Protein AF-A0A6C0BJN2-F1 (afdb_monomer_lite)

Organism: NCBI:txid1070528

pLDDT: mean 89.21, std 8.64, range [44.88, 97.5]

Structure (mmCIF, N/CA/C/O backbone):
data_AF-A0A6C0BJN2-F1
#
_entry.id   AF-A0A6C0BJN2-F1
#
loop_
_atom_site.group_PDB
_atom_site.id
_atom_site.type_symbol
_atom_site.label_atom_id
_atom_site.label_alt_id
_atom_site.label_comp_id
_atom_site.label_asym_id
_atom_site.label_entity_id
_atom_site.label_seq_id
_atom_site.pd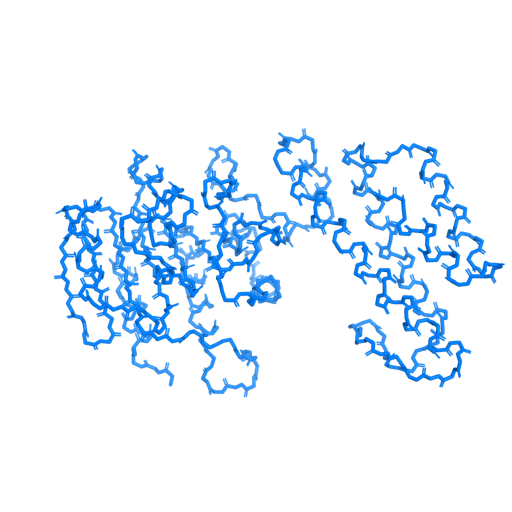bx_PDB_ins_code
_atom_site.Cartn_x
_atom_site.Cartn_y
_atom_site.Cartn_z
_atom_site.occupancy
_atom_site.B_iso_or_equiv
_atom_site.auth_seq_id
_atom_site.auth_comp_id
_atom_site.auth_asym_id
_atom_site.auth_atom_id
_atom_site.pdbx_PDB_model_num
ATOM 1 N N . MET A 1 1 ? -10.607 -23.674 9.998 1.00 48.84 1 MET A N 1
ATOM 2 C CA . MET A 1 1 ? -10.405 -22.225 9.766 1.00 48.84 1 MET A CA 1
ATOM 3 C C . MET A 1 1 ? -11.518 -21.340 10.366 1.00 48.84 1 MET A C 1
ATOM 5 O O . MET A 1 1 ? -11.588 -20.178 10.017 1.00 48.84 1 MET A O 1
ATOM 9 N N . GLN A 1 2 ? -12.433 -21.832 11.221 1.00 53.09 2 GLN A N 1
ATOM 10 C CA . GLN A 1 2 ? -13.837 -21.397 11.062 1.00 53.09 2 GLN A CA 1
ATOM 11 C C . GLN A 1 2 ? -14.611 -20.800 12.254 1.00 53.09 2 GLN A C 1
ATOM 13 O O . GLN A 1 2 ? -15.653 -20.217 11.979 1.00 53.09 2 GLN A O 1
ATOM 18 N N . SER A 1 3 ? -14.192 -20.864 13.526 1.00 60.72 3 SER A N 1
ATOM 19 C CA . SER A 1 3 ? -15.006 -20.251 14.606 1.00 60.72 3 SER A CA 1
ATOM 20 C C . SER A 1 3 ? -14.648 -18.782 14.850 1.00 60.72 3 SER A C 1
ATOM 22 O O . SER A 1 3 ? -15.465 -17.901 14.617 1.00 60.72 3 SER A O 1
ATOM 24 N N . HIS A 1 4 ? -13.396 -18.496 15.215 1.00 73.62 4 HIS A N 1
ATOM 25 C CA . HIS A 1 4 ? -13.014 -17.161 15.689 1.00 73.62 4 HIS A CA 1
ATOM 26 C C . HIS A 1 4 ? -13.058 -16.069 14.612 1.00 73.62 4 HIS A C 1
ATOM 28 O O . HIS A 1 4 ? -13.555 -14.988 14.889 1.00 73.62 4 HIS A O 1
ATOM 34 N N . LEU A 1 5 ? -12.603 -16.325 13.378 1.00 77.56 5 LEU A N 1
ATOM 35 C CA . LEU A 1 5 ? -12.705 -15.336 12.288 1.00 77.56 5 LEU A CA 1
ATOM 36 C C . LEU A 1 5 ? -14.168 -15.055 11.909 1.00 77.56 5 LEU A C 1
ATOM 38 O O . LEU A 1 5 ? -14.522 -13.916 11.619 1.00 77.56 5 LEU A O 1
ATOM 42 N N . SER A 1 6 ? -15.031 -16.072 11.976 1.00 77.38 6 SER A N 1
ATOM 43 C CA . SER A 1 6 ? -16.477 -15.909 11.781 1.00 77.38 6 SER A CA 1
ATOM 44 C C . SER A 1 6 ? -17.102 -15.083 12.907 1.00 77.38 6 SER A C 1
ATOM 46 O O . SER A 1 6 ? -17.949 -14.233 12.648 1.00 77.38 6 SER A O 1
ATOM 48 N N . GLU A 1 7 ? -16.663 -15.284 14.151 1.00 80.38 7 GLU A N 1
ATOM 49 C CA . GLU A 1 7 ? -17.078 -14.471 15.299 1.00 80.38 7 GLU A CA 1
ATOM 50 C C . GLU A 1 7 ? -16.596 -13.015 15.161 1.00 80.38 7 GLU A C 1
ATOM 52 O O . GLU A 1 7 ? -17.376 -12.096 15.404 1.00 80.38 7 GLU A O 1
ATOM 57 N N . ILE A 1 8 ? -15.360 -12.782 14.694 1.00 80.44 8 ILE A N 1
ATOM 58 C CA . ILE A 1 8 ? -14.846 -11.439 14.361 1.00 80.44 8 ILE A CA 1
ATOM 59 C C . ILE A 1 8 ? -15.717 -10.787 13.288 1.00 80.44 8 ILE A C 1
ATOM 61 O O . ILE A 1 8 ? -16.142 -9.643 13.454 1.00 80.44 8 ILE A O 1
ATOM 65 N N . LEU A 1 9 ? -16.016 -11.518 12.209 1.00 79.56 9 LEU A N 1
ATOM 66 C CA . LEU A 1 9 ? -16.864 -11.030 11.128 1.00 79.56 9 LEU A CA 1
ATOM 67 C C . LEU A 1 9 ? -18.247 -10.643 11.662 1.00 79.56 9 LEU A C 1
ATOM 69 O O . LEU A 1 9 ? -18.737 -9.567 11.344 1.00 79.56 9 LEU A O 1
ATOM 73 N N . GLN A 1 10 ? -18.848 -11.451 12.538 1.00 81.94 10 GLN A N 1
ATOM 74 C CA . GLN A 1 10 ? -20.122 -11.111 13.178 1.00 81.94 10 GLN A CA 1
ATOM 75 C C . GLN A 1 10 ? -20.033 -9.833 14.019 1.00 81.94 10 GLN A C 1
ATOM 77 O O . GLN A 1 10 ? -20.915 -8.977 13.909 1.00 81.94 10 GLN A O 1
ATOM 82 N N . GLN A 1 11 ? -18.977 -9.668 14.826 1.00 80.19 11 GLN A N 1
ATOM 83 C CA . GLN A 1 11 ? -18.770 -8.432 15.591 1.00 80.19 11 GLN A CA 1
ATOM 84 C C . GLN A 1 11 ? -18.673 -7.223 14.657 1.00 80.19 11 GLN A C 1
ATOM 86 O O . GLN A 1 11 ? -19.343 -6.215 14.878 1.00 80.19 11 GLN A O 1
ATOM 91 N N . TRP A 1 12 ? -17.910 -7.341 13.575 1.00 81.06 12 TRP A N 1
ATOM 92 C CA . TRP A 1 12 ? -17.743 -6.276 12.597 1.00 81.06 12 TRP A CA 1
ATOM 93 C C . TRP A 1 12 ? -19.038 -5.929 11.846 1.00 81.06 12 TRP A C 1
ATOM 95 O O . TRP A 1 12 ? -19.434 -4.762 11.827 1.00 81.06 12 TRP A O 1
ATOM 105 N N . VAL A 1 13 ? -19.740 -6.928 11.294 1.00 81.19 13 VAL A N 1
ATOM 106 C CA . VAL A 1 13 ? -21.029 -6.736 10.605 1.00 81.19 13 VAL A CA 1
ATOM 107 C C . VAL A 1 13 ? -22.028 -6.053 11.539 1.00 81.19 13 VAL A C 1
ATOM 109 O O . VAL A 1 13 ? -22.679 -5.083 11.152 1.00 81.19 13 VAL A O 1
ATOM 112 N N . SER A 1 14 ? -22.112 -6.502 12.796 1.00 77.06 14 SER A N 1
ATOM 113 C CA . SER A 1 14 ? -23.028 -5.910 13.778 1.00 77.06 14 SER A CA 1
ATOM 114 C C . SER A 1 14 ? -22.684 -4.462 14.138 1.00 77.06 14 SER A C 1
ATOM 116 O O . SER A 1 14 ? -23.575 -3.678 14.463 1.00 77.06 14 SER A O 1
ATOM 118 N N . ALA A 1 15 ? -21.408 -4.081 14.051 1.00 77.50 15 ALA A N 1
ATOM 119 C CA . ALA A 1 15 ? -20.959 -2.738 14.380 1.00 77.50 15 ALA A CA 1
ATOM 120 C C . ALA A 1 15 ? -21.322 -1.697 13.307 1.00 77.50 15 ALA A C 1
ATOM 122 O O . ALA A 1 15 ? -21.417 -0.514 13.649 1.00 77.50 15 ALA A O 1
ATOM 123 N N . ASN A 1 16 ? -21.506 -2.126 12.047 1.00 80.75 16 ASN A N 1
ATOM 124 C CA . ASN A 1 16 ? -21.933 -1.317 10.896 1.00 80.75 16 ASN A CA 1
ATOM 125 C C . ASN A 1 16 ? -21.271 0.079 10.840 1.00 80.75 16 ASN A C 1
ATOM 127 O O . ASN A 1 16 ? -21.931 1.121 10.894 1.00 80.75 16 ASN A O 1
ATOM 131 N N . LYS A 1 17 ? -19.932 0.099 10.826 1.00 89.94 17 LYS A N 1
ATOM 132 C CA . LYS A 1 17 ? -19.125 1.327 10.885 1.00 89.94 17 LYS A CA 1
ATOM 133 C C . LYS A 1 17 ? -18.818 1.873 9.488 1.00 89.94 17 LYS A C 1
ATOM 135 O O . LYS A 1 17 ? -18.717 1.120 8.525 1.00 89.94 17 LYS A O 1
ATOM 140 N N . GLN A 1 18 ? -18.629 3.191 9.389 1.00 94.19 18 GLN A N 1
ATOM 141 C CA . GLN A 1 18 ? -18.276 3.862 8.130 1.00 94.19 18 GLN A CA 1
ATOM 142 C C . GLN A 1 18 ? -16.863 3.507 7.658 1.00 94.19 18 GLN A C 1
ATOM 144 O O . GLN A 1 18 ? -16.609 3.466 6.456 1.00 94.19 18 GLN A O 1
ATOM 149 N N . TYR A 1 19 ? -15.959 3.253 8.603 1.00 95.81 19 TYR A N 1
ATOM 150 C CA . TYR A 1 19 ? -14.579 2.867 8.347 1.00 95.81 19 TYR A CA 1
ATOM 151 C C . TYR A 1 19 ? -14.229 1.579 9.079 1.00 95.81 19 TYR A C 1
ATOM 153 O O . TYR A 1 19 ? -14.633 1.365 10.222 1.00 95.81 19 TYR A O 1
ATOM 161 N N . THR A 1 20 ? -13.414 0.765 8.425 1.00 95.88 20 THR A N 1
ATOM 162 C CA . THR A 1 20 ? -12.747 -0.400 8.987 1.00 95.88 20 THR A CA 1
ATOM 163 C C . THR A 1 20 ? -11.250 -0.201 8.841 1.00 95.88 20 THR A C 1
ATOM 165 O O . THR A 1 20 ? -10.768 0.059 7.740 1.00 95.88 20 THR A O 1
ATOM 168 N N . TYR A 1 21 ? -10.521 -0.308 9.942 1.00 96.19 21 TYR A N 1
ATOM 169 C CA . TYR A 1 21 ? -9.067 -0.307 9.954 1.00 96.19 21 TYR A CA 1
ATOM 170 C C . TYR A 1 21 ? -8.574 -1.682 10.381 1.00 96.19 21 TYR A C 1
ATOM 172 O O . TYR A 1 21 ? -9.027 -2.204 11.392 1.00 96.19 21 TYR A O 1
ATOM 180 N N . VAL A 1 22 ? -7.671 -2.270 9.609 1.00 95.56 22 VAL A N 1
ATOM 181 C CA . VAL A 1 22 ? -7.036 -3.548 9.919 1.00 95.56 22 VAL A CA 1
ATOM 182 C C . VAL A 1 22 ? -5.543 -3.303 10.100 1.00 95.56 22 VAL A C 1
ATOM 184 O O . VAL A 1 22 ? -4.871 -2.918 9.147 1.00 95.56 22 VAL A O 1
ATOM 187 N N . GLY A 1 23 ? -5.039 -3.491 11.317 1.00 95.00 23 GLY A N 1
ATOM 188 C CA . GLY A 1 23 ? -3.612 -3.441 11.633 1.00 95.00 23 GLY A CA 1
ATOM 189 C C . GLY A 1 23 ? -3.060 -4.848 11.847 1.00 95.00 23 GLY A C 1
ATOM 190 O O . GLY A 1 23 ? -3.516 -5.557 12.742 1.00 95.00 23 GLY A O 1
ATOM 191 N N . ILE A 1 24 ? -2.081 -5.263 11.050 1.00 94.31 24 ILE A N 1
ATOM 192 C CA . ILE A 1 24 ? -1.419 -6.568 11.191 1.00 94.31 24 ILE A CA 1
ATOM 193 C C . ILE A 1 24 ? 0.020 -6.341 11.659 1.00 94.31 24 ILE A C 1
ATOM 195 O O . ILE A 1 24 ? 0.742 -5.536 11.078 1.00 94.31 24 ILE A O 1
ATOM 199 N N . GLY A 1 25 ? 0.425 -7.008 12.743 1.00 92.81 25 GLY A N 1
ATOM 200 C CA . GLY A 1 25 ? 1.716 -6.777 13.402 1.00 92.81 25 GLY A CA 1
ATOM 201 C C . GLY A 1 25 ? 1.787 -5.454 14.174 1.00 92.81 25 GLY A C 1
ATOM 202 O O . GLY A 1 25 ? 2.856 -4.861 14.283 1.00 92.81 25 GLY A O 1
ATOM 203 N N . SER A 1 26 ? 0.642 -4.942 14.636 1.00 93.56 26 SER A N 1
ATOM 204 C CA . SER A 1 26 ? 0.508 -3.582 15.170 1.00 93.56 26 SER A CA 1
ATOM 205 C C . SER A 1 26 ? 0.684 -3.475 16.693 1.00 93.56 26 SER A C 1
ATOM 207 O O . SER A 1 26 ? 0.152 -2.538 17.300 1.00 93.56 26 SER A O 1
ATOM 209 N N . ALA A 1 27 ? 1.300 -4.459 17.358 1.00 91.81 27 ALA A N 1
ATOM 210 C CA . ALA A 1 27 ? 1.534 -4.367 18.795 1.00 91.81 27 ALA A CA 1
ATOM 211 C C . ALA A 1 27 ? 2.507 -3.231 19.135 1.00 91.81 27 ALA A C 1
ATOM 213 O O . ALA A 1 27 ? 3.426 -2.893 18.389 1.00 91.81 27 ALA A O 1
ATOM 214 N N . ILE A 1 28 ? 2.309 -2.634 20.311 1.00 85.75 28 ILE A N 1
ATOM 215 C CA . ILE A 1 28 ? 3.159 -1.548 20.792 1.00 85.75 28 ILE A CA 1
ATOM 216 C C . ILE A 1 28 ? 4.572 -2.092 21.058 1.00 85.75 28 ILE A C 1
ATOM 218 O O . ILE A 1 28 ? 4.788 -2.861 21.992 1.00 85.75 28 ILE A O 1
ATOM 222 N N . ASN A 1 29 ? 5.545 -1.635 20.267 1.00 80.75 29 ASN A N 1
ATOM 223 C CA . ASN A 1 29 ? 6.954 -2.048 20.346 1.00 80.75 29 ASN A CA 1
ATOM 224 C C . ASN A 1 29 ? 7.817 -1.153 21.267 1.00 80.75 29 ASN A C 1
ATOM 226 O O . ASN A 1 29 ? 9.041 -1.118 21.144 1.00 80.75 29 ASN A O 1
ATOM 230 N N . CYS A 1 30 ? 7.194 -0.392 22.171 1.00 85.06 30 CYS A N 1
ATOM 231 C CA . CYS A 1 30 ? 7.864 0.489 23.136 1.00 85.06 30 CYS A CA 1
ATOM 232 C C . CYS A 1 30 ? 7.106 0.529 24.474 1.00 85.06 30 CYS A C 1
ATOM 234 O O . CYS A 1 30 ? 6.074 -0.124 24.623 1.00 85.06 30 CYS A O 1
ATOM 236 N N . SER A 1 31 ? 7.612 1.258 25.471 1.00 87.44 31 SER A N 1
ATOM 237 C CA . SER A 1 31 ? 6.854 1.468 26.711 1.00 87.44 31 SER A CA 1
ATOM 238 C C . SER A 1 31 ? 5.710 2.475 26.499 1.00 87.44 31 SER A C 1
ATOM 240 O O . SER A 1 31 ? 5.781 3.314 25.597 1.00 87.44 31 SER A O 1
ATOM 242 N N . LEU A 1 32 ? 4.654 2.427 27.321 1.00 89.69 32 LEU A N 1
ATOM 243 C CA . LEU A 1 32 ? 3.511 3.351 27.195 1.00 89.69 32 LEU A CA 1
ATOM 244 C C . LEU A 1 32 ? 3.910 4.821 27.416 1.00 89.69 32 LEU A C 1
ATOM 246 O O . LEU A 1 32 ? 3.302 5.724 26.834 1.00 89.69 32 LEU A O 1
ATOM 250 N N . GLU A 1 33 ? 4.976 5.062 28.183 1.00 89.38 33 GLU A N 1
ATOM 251 C CA . GLU A 1 33 ? 5.568 6.385 28.398 1.00 89.38 33 GLU A CA 1
ATOM 252 C C . GLU A 1 33 ? 6.313 6.899 27.157 1.00 89.38 33 GLU A C 1
ATOM 254 O O . GLU A 1 33 ? 6.364 8.104 26.916 1.00 89.38 33 GLU A O 1
ATOM 259 N N . GLN A 1 34 ? 6.892 5.995 26.360 1.00 89.75 34 GLN A N 1
ATOM 260 C CA . GLN A 1 34 ? 7.579 6.317 25.103 1.00 89.75 34 GLN A CA 1
ATOM 261 C C . GLN A 1 34 ? 6.617 6.401 23.908 1.00 89.75 34 GLN A C 1
ATOM 263 O O . GLN A 1 34 ? 6.967 6.964 22.861 1.00 89.75 34 GLN A O 1
ATOM 268 N N . LEU A 1 35 ? 5.410 5.850 24.058 1.00 89.62 35 LEU A N 1
ATOM 269 C CA . LEU A 1 35 ? 4.373 5.859 23.040 1.00 89.62 35 LEU A CA 1
ATOM 270 C C . LEU A 1 35 ? 3.928 7.291 22.725 1.00 89.62 35 LEU A C 1
ATOM 272 O O . LEU A 1 35 ? 3.529 8.071 23.597 1.00 89.62 35 LEU A O 1
ATOM 276 N N . ASN A 1 36 ? 3.968 7.629 21.445 1.00 90.06 36 ASN A N 1
ATOM 277 C CA . ASN A 1 36 ? 3.600 8.931 20.917 1.00 90.06 36 ASN A CA 1
ATOM 278 C C . ASN A 1 36 ? 2.851 8.772 19.588 1.00 90.06 36 ASN A C 1
ATOM 280 O O . ASN A 1 36 ? 2.618 7.672 19.099 1.00 90.06 36 ASN A O 1
ATOM 284 N N . GLU A 1 37 ? 2.451 9.889 18.989 1.00 88.81 37 GLU A N 1
ATOM 285 C CA . GLU A 1 37 ? 1.607 9.866 17.793 1.00 88.81 37 GLU A CA 1
ATOM 286 C C . GLU A 1 37 ? 2.248 9.180 16.580 1.00 88.81 37 GLU A C 1
ATOM 288 O O . GLU A 1 37 ? 1.520 8.696 15.718 1.00 88.81 37 GLU A O 1
ATOM 293 N N . LYS A 1 38 ? 3.584 9.128 16.513 1.00 88.06 38 LYS A N 1
ATOM 294 C CA . LYS A 1 38 ? 4.319 8.541 15.384 1.00 88.06 38 LYS A CA 1
ATOM 295 C C . LYS A 1 38 ? 4.259 7.024 15.372 1.00 88.06 38 LYS A C 1
ATOM 297 O O . LYS A 1 38 ? 4.237 6.433 14.301 1.00 88.06 38 LYS A O 1
ATOM 302 N N . ASN A 1 39 ? 4.266 6.411 16.554 1.00 84.38 39 ASN A N 1
ATOM 303 C CA . ASN A 1 39 ? 4.394 4.967 16.733 1.00 84.38 39 ASN A CA 1
ATOM 304 C C . ASN A 1 39 ? 3.149 4.312 17.357 1.00 84.38 39 ASN A C 1
ATOM 306 O O . ASN A 1 39 ? 3.167 3.109 17.609 1.00 84.38 39 ASN A O 1
ATOM 310 N N . ASP A 1 40 ? 2.067 5.066 17.576 1.00 91.38 40 ASP A N 1
ATOM 311 C CA . ASP A 1 40 ? 0.766 4.502 17.940 1.00 91.38 40 ASP A CA 1
ATOM 312 C C . ASP A 1 40 ? 0.090 3.867 16.718 1.00 91.38 40 ASP A C 1
ATOM 314 O O . ASP A 1 40 ? -0.571 4.535 15.923 1.00 91.38 40 ASP A O 1
ATOM 318 N N . GLN A 1 41 ? 0.281 2.556 16.581 1.00 91.56 41 GLN A N 1
ATOM 319 C CA . GLN A 1 41 ? -0.291 1.729 15.519 1.00 91.56 41 GLN A CA 1
ATOM 320 C C . GLN A 1 41 ? -1.682 1.175 15.876 1.00 91.56 41 GLN A C 1
ATOM 322 O O . GLN A 1 41 ? -2.335 0.579 15.022 1.00 91.56 41 GLN A O 1
ATOM 327 N N . ILE A 1 42 ? -2.165 1.366 17.112 1.00 94.38 42 ILE A N 1
ATOM 328 C CA . ILE A 1 42 ? -3.486 0.872 17.531 1.00 94.38 42 ILE A CA 1
ATOM 329 C C . ILE A 1 42 ? -4.563 1.903 17.202 1.00 94.38 42 ILE A C 1
ATOM 331 O O . ILE A 1 42 ? -5.557 1.596 16.541 1.00 94.38 42 ILE A O 1
ATOM 335 N N . VAL A 1 43 ? -4.352 3.154 17.615 1.00 94.44 43 VAL A N 1
ATOM 336 C CA . VAL A 1 43 ? -5.241 4.274 17.279 1.00 94.44 43 VAL A CA 1
ATOM 337 C C . VAL A 1 43 ? -4.427 5.383 16.608 1.00 94.44 43 VAL A C 1
ATOM 339 O O . VAL A 1 43 ? -4.195 6.451 17.194 1.00 94.44 43 VAL A O 1
ATOM 342 N N . PRO A 1 44 ? -3.988 5.153 15.356 1.00 92.50 44 PRO A N 1
ATOM 343 C CA . PRO A 1 44 ? -3.139 6.099 14.652 1.00 92.50 44 PRO A CA 1
ATOM 344 C C . PRO A 1 44 ? -3.833 7.434 14.402 1.00 92.50 44 PRO A C 1
ATOM 346 O O . PRO A 1 44 ? -5.062 7.546 14.428 1.00 92.50 44 PRO A O 1
ATOM 349 N N . VAL A 1 45 ? -3.029 8.465 14.126 1.00 92.44 45 VAL A N 1
ATOM 350 C CA . VAL A 1 45 ? -3.480 9.860 13.965 1.00 92.44 45 VAL A CA 1
ATOM 351 C C . VAL A 1 45 ? -4.673 9.969 13.014 1.00 92.44 45 VAL A C 1
ATOM 353 O O . VAL A 1 45 ? -5.653 10.639 13.330 1.00 92.44 45 VAL A O 1
ATOM 356 N N . PHE A 1 46 ? -4.641 9.273 11.874 1.00 91.88 46 PHE A N 1
ATOM 357 C CA . PHE A 1 46 ? -5.733 9.345 10.904 1.00 91.88 46 PHE A CA 1
ATOM 358 C C . PHE A 1 46 ? -7.058 8.778 11.445 1.00 91.88 46 PHE A C 1
ATOM 360 O O . PHE A 1 46 ? -8.117 9.310 11.123 1.00 91.88 46 PHE A O 1
ATOM 367 N N . ILE A 1 47 ? -7.024 7.757 12.310 1.00 94.88 47 ILE A N 1
ATOM 368 C CA . ILE A 1 47 ? -8.226 7.240 12.982 1.00 94.88 47 ILE A CA 1
ATOM 369 C C . ILE A 1 47 ? -8.765 8.286 13.952 1.00 94.88 47 ILE A C 1
ATOM 371 O O . ILE A 1 47 ? -9.966 8.551 13.957 1.00 94.88 47 ILE A O 1
ATOM 375 N N . ARG A 1 48 ? -7.889 8.944 14.722 1.00 93.56 48 ARG A N 1
ATOM 376 C CA . ARG A 1 48 ? -8.296 10.041 15.615 1.00 93.56 48 ARG A CA 1
ATOM 377 C C . ARG A 1 48 ? -8.947 11.189 14.844 1.00 93.56 48 ARG A C 1
ATOM 379 O O . ARG A 1 48 ? -9.972 11.701 15.288 1.00 93.56 48 ARG A O 1
ATOM 386 N N . ASN A 1 49 ? -8.413 11.536 13.674 1.00 92.94 49 ASN A N 1
ATOM 387 C CA . ASN A 1 49 ? -8.994 12.555 12.798 1.00 92.94 49 ASN A CA 1
ATOM 388 C C . ASN A 1 49 ? -10.396 12.152 12.313 1.00 92.94 49 ASN A C 1
ATOM 390 O O . ASN A 1 49 ? -11.332 12.939 12.432 1.00 92.94 49 ASN A O 1
ATOM 394 N N . LEU A 1 50 ? -10.577 10.905 11.861 1.00 93.81 50 LEU A N 1
ATOM 395 C CA . LEU A 1 50 ? -11.894 10.384 11.471 1.00 93.81 50 LEU A CA 1
ATOM 396 C C . LEU A 1 50 ? -12.906 10.455 12.627 1.00 93.81 50 LEU A C 1
ATOM 398 O O . LEU A 1 50 ? -14.049 10.869 12.433 1.00 93.81 50 LEU A O 1
ATOM 402 N N . LEU A 1 51 ? -12.489 10.096 13.843 1.00 93.88 51 LEU A N 1
ATOM 403 C CA . LEU A 1 51 ? -13.339 10.178 15.033 1.00 93.88 51 LEU A CA 1
ATOM 404 C C . LEU A 1 51 ? -13.688 11.629 15.398 1.00 93.88 51 LEU A C 1
ATOM 406 O O . LEU A 1 51 ? -14.835 11.910 15.748 1.00 93.88 51 LEU A O 1
ATOM 410 N N . ALA A 1 52 ? -12.741 12.563 15.268 1.00 93.38 52 ALA A N 1
ATOM 411 C CA . ALA A 1 52 ? -12.982 13.994 15.467 1.00 93.38 52 ALA A CA 1
ATOM 412 C C . ALA A 1 52 ? -13.994 14.558 14.449 1.00 93.38 52 ALA A C 1
ATOM 414 O O . ALA A 1 52 ? -14.830 15.395 14.793 1.00 93.38 52 ALA A O 1
ATOM 415 N N . GLU A 1 53 ? -13.998 14.027 13.225 1.00 93.31 53 GLU A N 1
ATOM 416 C CA . GLU A 1 53 ? -15.004 14.292 12.187 1.00 93.31 53 GLU A CA 1
ATOM 417 C C . GLU A 1 53 ? -16.336 13.546 12.406 1.00 93.31 53 GLU A C 1
ATOM 419 O O . GLU A 1 53 ? -17.217 13.559 11.540 1.00 93.31 53 GLU A O 1
ATOM 424 N N . LYS A 1 54 ? -16.510 12.898 13.566 1.00 93.88 54 LYS A N 1
ATOM 425 C CA . LYS A 1 54 ? -17.688 12.100 13.940 1.00 93.88 54 LYS A CA 1
ATOM 426 C C . LYS A 1 54 ? -17.946 10.918 13.002 1.00 93.88 54 LYS A C 1
ATOM 428 O O . LYS A 1 54 ? -19.087 10.464 12.886 1.00 93.88 54 LYS A O 1
ATOM 433 N N . LYS A 1 55 ? -16.911 10.410 12.328 1.00 94.19 55 LYS A N 1
ATOM 434 C CA . LYS A 1 55 ? -17.001 9.161 11.569 1.00 94.19 55 LYS A CA 1
ATOM 435 C C . LYS A 1 55 ? -16.952 7.978 12.518 1.00 94.19 55 LYS A C 1
ATOM 437 O O . LYS A 1 55 ? -16.258 8.010 13.530 1.00 94.19 55 LYS A O 1
ATOM 442 N N . SER A 1 56 ? -17.685 6.924 12.179 1.00 95.62 56 SER A N 1
ATOM 443 C CA . SER A 1 56 ? -17.669 5.692 12.960 1.00 95.62 56 SER A CA 1
ATOM 444 C C . SER A 1 56 ? -16.617 4.712 12.428 1.00 95.62 56 SER A C 1
ATOM 446 O O . SER A 1 56 ? -16.513 4.506 11.218 1.00 95.62 56 SER A O 1
ATOM 448 N N . VAL A 1 57 ? -15.833 4.114 13.329 1.00 96.50 57 VAL A N 1
ATOM 449 C CA . VAL A 1 57 ? -14.661 3.289 12.997 1.00 96.50 57 VAL A CA 1
ATOM 450 C C . VAL A 1 57 ? -14.717 1.939 13.715 1.00 96.50 57 VAL A C 1
ATOM 452 O O . VAL A 1 57 ? -15.022 1.877 14.909 1.00 96.50 57 VAL A O 1
ATOM 455 N N . PHE A 1 58 ? -14.398 0.865 12.992 1.00 96.62 58 PHE A N 1
ATOM 456 C CA . PHE A 1 58 ? -14.077 -0.454 13.536 1.00 96.62 58 PHE A CA 1
ATOM 457 C C . PHE A 1 58 ? -12.599 -0.763 13.278 1.00 96.62 58 PHE A C 1
ATOM 459 O O . PHE A 1 58 ? -12.207 -0.948 12.130 1.00 96.62 58 PHE A O 1
ATOM 466 N N . SER A 1 59 ? -11.774 -0.813 14.316 1.00 97.25 59 SER A N 1
ATOM 467 C CA . SER A 1 59 ? -10.374 -1.223 14.216 1.00 97.25 59 SER A CA 1
ATOM 468 C C . SER A 1 59 ? -10.233 -2.702 14.582 1.00 97.25 59 SER A C 1
ATOM 470 O O . SER A 1 59 ? -10.775 -3.136 15.596 1.00 97.25 59 SER A O 1
ATOM 472 N N . ILE A 1 60 ? -9.499 -3.473 13.786 1.00 96.81 60 ILE A N 1
ATOM 473 C CA . ILE A 1 60 ? -9.172 -4.883 14.022 1.00 96.81 60 ILE A CA 1
ATOM 474 C C . ILE A 1 60 ? -7.661 -5.007 14.013 1.00 96.81 60 ILE A C 1
ATOM 476 O O . ILE A 1 60 ? -7.024 -4.601 13.045 1.00 96.81 60 ILE A O 1
ATOM 480 N N . HIS A 1 61 ? -7.094 -5.576 15.066 1.00 97.19 61 HIS A N 1
ATOM 481 C CA . HIS A 1 61 ? -5.654 -5.744 15.182 1.00 97.19 61 HIS A CA 1
ATOM 482 C C . HIS A 1 61 ? -5.284 -7.208 15.346 1.00 97.19 61 HIS A C 1
ATOM 484 O O . HIS A 1 61 ? -5.898 -7.897 16.158 1.00 97.19 61 HIS A O 1
ATOM 490 N N . PHE A 1 62 ? -4.265 -7.657 14.619 1.00 95.75 62 PHE A N 1
ATOM 491 C CA . PHE A 1 62 ? -3.710 -9.006 14.712 1.00 95.75 62 PHE A CA 1
ATOM 492 C C . PHE A 1 62 ? -2.232 -8.930 15.067 1.00 95.75 62 PHE A C 1
ATOM 494 O O . PHE A 1 62 ? -1.431 -8.465 14.260 1.00 95.75 62 PHE A O 1
ATOM 501 N N . ASP A 1 63 ? -1.869 -9.370 16.270 1.00 95.00 63 ASP A N 1
ATOM 502 C CA . ASP A 1 63 ? -0.468 -9.486 16.675 1.00 95.00 63 ASP A CA 1
ATOM 503 C C . ASP A 1 63 ? -0.320 -10.429 17.889 1.00 95.00 63 ASP A C 1
ATOM 505 O O . ASP A 1 63 ? -0.974 -10.210 18.912 1.00 95.00 63 ASP A O 1
ATOM 509 N N . PRO A 1 64 ? 0.531 -11.472 17.843 1.00 94.69 64 PRO A N 1
ATOM 510 C CA . PRO A 1 64 ? 0.739 -12.364 18.984 1.00 94.69 64 PRO A CA 1
ATOM 511 C C . PRO A 1 64 ? 1.418 -11.686 20.190 1.00 94.69 64 PRO A C 1
ATOM 513 O O . PRO A 1 64 ? 1.396 -12.247 21.285 1.00 94.69 64 PRO A O 1
ATOM 516 N N . PHE A 1 65 ? 2.022 -10.505 20.025 1.00 94.19 65 PHE A N 1
ATOM 517 C CA . PHE A 1 65 ? 2.711 -9.777 21.094 1.00 94.19 65 PHE A CA 1
ATOM 518 C C . PHE A 1 65 ? 1.788 -8.910 21.957 1.00 94.19 65 PHE A C 1
ATOM 520 O O . PHE A 1 65 ? 2.236 -8.356 22.967 1.00 94.19 65 PHE A O 1
ATOM 527 N N . PHE A 1 66 ? 0.498 -8.811 21.623 1.00 95.81 66 PHE A N 1
ATOM 528 C CA . PHE A 1 66 ? -0.465 -8.117 22.468 1.00 95.81 66 PHE A CA 1
ATOM 529 C C . PHE A 1 66 ? -0.594 -8.764 23.855 1.00 95.81 66 PHE A C 1
ATOM 531 O O . PHE A 1 66 ? -0.744 -9.976 24.002 1.00 95.81 66 PHE A O 1
ATOM 538 N N . LYS A 1 67 ? -0.606 -7.925 24.896 1.00 94.69 67 LYS A N 1
ATOM 539 C CA . LYS A 1 67 ? -0.822 -8.330 26.292 1.00 94.69 67 LYS A CA 1
ATOM 540 C C . LYS A 1 67 ? -2.034 -7.600 26.854 1.00 94.69 67 LYS A C 1
ATOM 542 O O . LYS A 1 67 ? -2.085 -6.373 26.793 1.00 94.69 67 LYS A O 1
ATOM 547 N N . VAL A 1 68 ? -2.987 -8.338 27.426 1.00 95.44 68 VAL A N 1
ATOM 548 C CA . VAL A 1 68 ? -4.277 -7.775 27.869 1.00 95.44 68 VAL A CA 1
ATOM 549 C C . VAL A 1 68 ? -4.111 -6.652 28.889 1.00 95.44 68 VAL A C 1
ATOM 551 O O . VAL A 1 68 ? -4.792 -5.635 28.783 1.00 95.44 68 VAL A O 1
ATOM 554 N N . ASP A 1 69 ? -3.185 -6.802 29.836 1.00 95.00 69 ASP A N 1
ATOM 555 C CA . ASP A 1 69 ? -2.972 -5.811 30.894 1.00 95.00 69 ASP A CA 1
ATOM 556 C C . ASP A 1 69 ? -2.410 -4.504 30.326 1.00 95.00 69 ASP A C 1
ATOM 558 O O . ASP A 1 69 ? -2.921 -3.434 30.647 1.00 95.00 69 ASP A O 1
ATOM 562 N N . VAL A 1 70 ? -1.467 -4.598 29.381 1.00 95.06 70 VAL A N 1
ATOM 563 C CA . VAL A 1 70 ? -0.918 -3.438 28.659 1.00 95.06 70 VAL A CA 1
ATOM 564 C C . VAL A 1 70 ? -2.009 -2.741 27.842 1.00 95.06 70 VAL A C 1
ATOM 566 O O . VAL A 1 70 ? -2.058 -1.518 27.797 1.00 95.06 70 VAL A O 1
ATOM 569 N N . MET A 1 71 ? -2.918 -3.494 27.213 1.00 96.44 71 MET A N 1
ATOM 570 C CA . MET A 1 71 ? -4.023 -2.912 26.439 1.00 96.44 71 MET A CA 1
ATOM 571 C C . MET A 1 71 ? -5.054 -2.218 27.319 1.00 96.44 71 MET A C 1
ATOM 573 O O . MET A 1 71 ? -5.495 -1.118 26.995 1.00 96.44 71 MET A O 1
ATOM 577 N N . LYS A 1 72 ? -5.406 -2.815 28.458 1.00 96.56 72 LYS A N 1
ATOM 578 C CA . LYS A 1 72 ? -6.280 -2.167 29.440 1.00 96.56 72 LYS A CA 1
ATOM 579 C C . LYS A 1 72 ? -5.675 -0.866 29.952 1.00 96.56 72 LYS A C 1
ATOM 581 O O . LYS A 1 72 ? -6.394 0.123 30.048 1.00 96.56 72 LYS A O 1
ATOM 586 N N . GLU A 1 73 ? -4.381 -0.861 30.260 1.00 95.69 73 GLU A N 1
ATOM 587 C CA . GLU A 1 73 ? -3.660 0.337 30.692 1.00 95.69 73 GLU A CA 1
ATOM 588 C C . GLU A 1 73 ? -3.624 1.402 29.588 1.00 95.69 73 GLU A C 1
ATOM 590 O O . GLU A 1 73 ? -4.081 2.521 29.813 1.00 95.69 73 GLU A O 1
ATOM 595 N N . TYR A 1 74 ? -3.229 1.028 28.366 1.00 96.19 74 TYR A N 1
ATOM 596 C CA . TYR A 1 74 ? -3.232 1.906 27.193 1.00 96.19 74 TYR A CA 1
ATOM 597 C C . TYR A 1 74 ? -4.588 2.593 26.974 1.00 96.19 74 TYR A C 1
ATOM 599 O O . TYR A 1 74 ? -4.656 3.822 26.898 1.00 96.19 74 TYR A O 1
ATOM 607 N N . PHE A 1 75 ? -5.683 1.824 26.912 1.00 96.44 75 PHE A N 1
ATOM 608 C CA . PHE A 1 75 ? -7.012 2.397 26.688 1.00 96.44 75 PHE A CA 1
ATOM 609 C C . PHE A 1 75 ? -7.489 3.217 27.888 1.00 96.44 75 PHE A C 1
ATOM 611 O O . PHE A 1 75 ? -8.098 4.263 27.691 1.00 96.44 75 PHE A O 1
ATOM 618 N N . LYS A 1 76 ? -7.164 2.826 29.125 1.00 94.88 76 LYS A N 1
ATOM 619 C CA . LYS A 1 76 ? -7.499 3.616 30.317 1.00 94.88 76 LYS A CA 1
ATOM 620 C C . LYS A 1 76 ? -6.806 4.983 30.319 1.00 94.88 76 LYS A C 1
ATOM 622 O O . LYS A 1 76 ? -7.433 5.967 30.702 1.00 94.88 76 LYS A O 1
ATOM 627 N N . GLU A 1 77 ? -5.542 5.052 29.912 1.00 93.12 77 GLU A N 1
ATOM 628 C CA . GLU A 1 77 ? -4.768 6.299 29.909 1.00 93.12 77 GLU A CA 1
ATOM 629 C C . GLU A 1 77 ? -5.079 7.196 28.708 1.00 93.12 77 GLU A C 1
ATOM 631 O O . GLU A 1 77 ? -5.240 8.407 28.859 1.00 93.12 77 GLU A O 1
ATOM 636 N N . ARG A 1 78 ? -5.156 6.618 27.504 1.00 91.00 78 ARG A N 1
ATOM 637 C CA . ARG A 1 78 ? -5.245 7.375 26.243 1.00 91.00 78 ARG A CA 1
ATOM 638 C C . ARG A 1 78 ? -6.678 7.540 25.738 1.00 91.00 78 ARG A C 1
ATOM 640 O O . ARG A 1 78 ? -6.972 8.503 25.033 1.00 91.00 78 ARG A O 1
ATOM 647 N N . HIS A 1 79 ? -7.576 6.630 26.111 1.00 92.06 79 HIS A N 1
ATOM 648 C CA . HIS A 1 79 ? -8.956 6.567 25.621 1.00 92.06 79 HIS A CA 1
ATOM 649 C C . HIS A 1 79 ? -9.948 6.204 26.747 1.00 92.06 79 HIS A C 1
ATOM 651 O O . HIS A 1 79 ? -10.697 5.232 26.620 1.00 92.06 79 HIS A O 1
ATOM 657 N N . PRO A 1 80 ? -10.001 6.988 27.844 1.00 91.06 80 PRO A N 1
ATOM 658 C CA . PRO A 1 80 ? -10.654 6.604 29.106 1.00 91.06 80 PRO A CA 1
ATOM 659 C C . PRO A 1 80 ? -12.163 6.324 29.009 1.00 91.06 80 PRO A C 1
ATOM 661 O O . PRO A 1 80 ? -12.751 5.800 29.949 1.00 91.06 80 PRO A O 1
ATOM 664 N N . MET A 1 81 ? -12.798 6.682 27.891 1.00 92.38 81 MET A N 1
ATOM 665 C CA . MET A 1 81 ? -14.220 6.447 27.624 1.00 92.38 81 MET A CA 1
ATOM 666 C C . MET A 1 81 ? -14.513 5.059 27.037 1.00 92.38 81 MET A C 1
ATOM 668 O O . MET A 1 81 ? -15.681 4.741 26.824 1.00 92.38 81 MET A O 1
ATOM 672 N N . MET A 1 82 ? -13.490 4.261 26.715 1.00 94.31 82 MET A N 1
ATOM 673 C CA . MET A 1 82 ? -13.689 2.920 26.172 1.00 94.31 82 MET A CA 1
ATOM 674 C C . MET A 1 82 ? -13.997 1.901 27.266 1.00 94.31 82 MET A C 1
ATOM 676 O O . MET A 1 82 ? -13.271 1.767 28.249 1.00 94.31 82 MET A O 1
ATOM 680 N N . GLU A 1 83 ? -15.049 1.126 27.042 1.00 96.19 83 GLU A N 1
ATOM 681 C CA . GLU A 1 83 ? -15.392 -0.048 27.832 1.00 96.19 83 GLU A CA 1
ATOM 682 C C . GLU A 1 83 ? -14.627 -1.275 27.329 1.00 96.19 83 GLU A C 1
ATOM 684 O O . GLU A 1 83 ? -14.332 -1.383 26.140 1.00 96.19 83 GLU A O 1
ATOM 689 N N . PHE A 1 84 ? -14.325 -2.215 28.228 1.00 96.69 84 PHE A N 1
ATOM 690 C CA . PHE A 1 84 ? -13.609 -3.455 27.920 1.00 96.69 84 PHE A CA 1
ATOM 691 C C . PHE A 1 84 ? -14.525 -4.673 28.047 1.00 96.69 84 PHE A C 1
ATOM 693 O O . PHE A 1 84 ? -15.222 -4.840 29.051 1.00 96.69 84 PHE A O 1
ATOM 700 N N . LYS A 1 85 ? -14.444 -5.580 27.072 1.00 95.56 85 LYS A N 1
ATOM 701 C CA . LYS A 1 85 ? -15.071 -6.900 27.108 1.00 95.56 85 LYS A CA 1
ATOM 702 C C . LYS A 1 85 ? -14.098 -7.967 26.610 1.00 95.56 85 LYS A C 1
ATOM 704 O O . LYS A 1 85 ? -13.583 -7.882 25.498 1.00 95.56 85 LYS A O 1
ATOM 709 N N . ASP A 1 86 ? -13.896 -8.999 27.421 1.00 94.88 86 ASP A N 1
ATOM 710 C CA . ASP A 1 86 ? -13.159 -10.196 27.019 1.00 94.88 86 ASP A CA 1
ATOM 711 C C . ASP A 1 86 ? -14.093 -11.147 26.257 1.00 94.88 86 ASP A C 1
ATOM 713 O O . ASP A 1 86 ? -15.160 -11.512 26.759 1.00 94.88 86 ASP A O 1
ATOM 717 N N . LEU A 1 87 ? -13.718 -11.512 25.031 1.00 91.25 87 LEU A N 1
ATOM 718 C CA . LEU A 1 87 ? -14.460 -12.456 24.192 1.00 91.25 87 LEU A CA 1
ATOM 719 C C . LEU A 1 87 ? -13.859 -13.871 24.243 1.00 91.25 87 LEU A C 1
ATOM 721 O O . LEU A 1 87 ? -14.298 -14.752 23.510 1.00 91.25 87 LEU A O 1
ATOM 725 N N . GLY A 1 88 ? -12.831 -14.103 25.063 1.00 89.69 88 GLY A N 1
ATOM 726 C CA . GLY A 1 88 ? -12.114 -15.374 25.191 1.00 89.69 88 GLY A CA 1
ATOM 727 C C . GLY A 1 88 ? -11.097 -15.630 24.074 1.00 89.69 88 GLY A C 1
ATOM 728 O O . GLY A 1 88 ? -10.032 -16.182 24.333 1.00 89.69 88 GLY A O 1
ATOM 729 N N . PHE A 1 89 ? -11.384 -15.205 22.840 1.00 86.44 89 PHE A N 1
ATOM 730 C CA . PHE A 1 89 ? -10.459 -15.306 21.699 1.00 86.44 89 PHE A CA 1
ATOM 731 C C . PHE A 1 89 ? -9.833 -13.965 21.288 1.00 86.44 89 PHE A C 1
ATOM 733 O O . PHE A 1 89 ? -8.841 -13.951 20.559 1.00 86.44 89 PHE A O 1
ATOM 740 N N . ALA A 1 90 ? -10.436 -12.858 21.720 1.00 94.56 90 ALA A N 1
ATOM 741 C CA . ALA A 1 90 ? -10.050 -11.489 21.410 1.00 94.56 90 ALA A CA 1
ATOM 742 C C . ALA A 1 90 ? -10.538 -10.550 22.519 1.00 94.56 90 ALA A C 1
ATOM 744 O O . ALA A 1 90 ? -11.395 -10.908 23.332 1.00 94.56 90 ALA A O 1
ATOM 745 N N . TRP A 1 91 ? -10.019 -9.328 22.522 1.00 96.56 91 TRP A N 1
ATOM 746 C CA . TRP A 1 91 ? -10.401 -8.287 23.469 1.00 96.56 91 TRP A CA 1
ATOM 747 C C . TRP A 1 91 ? -11.077 -7.143 22.737 1.00 96.56 91 TRP A C 1
ATOM 749 O O . TRP A 1 91 ? -10.520 -6.579 21.797 1.00 96.56 91 TRP A O 1
ATOM 759 N N . LEU A 1 92 ? -12.281 -6.803 23.176 1.00 96.00 92 LEU A N 1
ATOM 760 C CA . LEU A 1 92 ? -13.077 -5.741 22.592 1.00 96.00 92 LEU A CA 1
ATOM 761 C C . LEU A 1 92 ? -13.006 -4.504 23.486 1.00 96.00 92 LEU A C 1
ATOM 763 O O . LEU A 1 92 ? -13.403 -4.555 24.650 1.00 96.00 92 LEU A O 1
ATOM 767 N N . PHE A 1 93 ? -12.546 -3.397 22.917 1.00 96.88 93 PHE A N 1
ATOM 768 C CA . PHE A 1 93 ? -12.612 -2.067 23.507 1.00 96.88 93 PHE A CA 1
ATOM 769 C C . PHE A 1 93 ? -13.596 -1.225 22.701 1.00 96.88 93 PHE A C 1
ATOM 771 O O . PHE A 1 93 ? -13.538 -1.220 21.471 1.00 96.88 93 PHE A O 1
ATOM 778 N N . PHE A 1 94 ? -14.548 -0.552 23.341 1.00 94.88 94 PHE A N 1
ATOM 779 C CA . PHE A 1 94 ? -15.599 0.135 22.591 1.00 94.88 94 PHE A CA 1
ATOM 780 C C . PHE A 1 94 ? -16.151 1.375 23.286 1.00 94.88 94 PHE A C 1
ATOM 782 O O . PHE A 1 94 ? -16.249 1.456 24.503 1.00 94.88 94 PHE A O 1
ATOM 789 N N . PHE A 1 95 ? -16.543 2.342 22.465 1.00 92.44 95 PHE A N 1
ATOM 790 C CA . PHE A 1 95 ? -17.217 3.581 22.829 1.00 92.44 95 PHE A CA 1
ATOM 791 C C . PHE A 1 95 ? -18.158 3.980 21.675 1.00 92.44 95 PHE A C 1
ATOM 793 O O . PHE A 1 95 ? -18.102 3.430 20.569 1.00 92.44 95 PHE A O 1
ATOM 800 N N . VAL A 1 96 ? -19.054 4.941 21.902 1.00 88.25 96 VAL A N 1
ATOM 801 C CA . VAL A 1 96 ? -19.933 5.469 20.853 1.00 88.25 96 VAL A CA 1
ATOM 802 C C . VAL A 1 96 ? -19.102 5.969 19.666 1.00 88.25 96 VAL A C 1
ATOM 804 O O . VAL A 1 96 ? -18.379 6.951 19.749 1.00 88.25 96 VAL A O 1
ATOM 807 N N . GLY A 1 97 ? -19.224 5.290 18.527 1.00 90.75 97 GLY A N 1
ATOM 808 C CA . GLY A 1 97 ? -18.516 5.650 17.296 1.00 90.75 97 GLY A CA 1
ATOM 809 C C . GLY A 1 97 ? -17.198 4.909 17.063 1.00 90.75 97 GLY A C 1
ATOM 810 O O . GLY A 1 97 ? -16.854 4.736 15.900 1.00 90.75 97 GLY A O 1
ATOM 811 N N . HIS A 1 98 ? -16.537 4.349 18.082 1.00 95.50 98 HIS A N 1
ATOM 812 C CA . HIS A 1 98 ? -15.283 3.599 17.902 1.00 95.50 98 HIS A CA 1
ATOM 813 C C . HIS A 1 98 ? -15.333 2.224 18.559 1.00 95.50 98 HIS A C 1
ATOM 815 O O . HIS A 1 98 ? -15.690 2.083 19.725 1.00 95.50 98 HIS A O 1
ATOM 821 N N . THR A 1 99 ? -14.954 1.206 17.803 1.00 96.19 99 THR A N 1
ATOM 822 C CA . THR A 1 99 ? -14.797 -0.158 18.295 1.00 96.19 99 THR A CA 1
ATOM 823 C C . THR A 1 99 ? -13.413 -0.649 17.907 1.00 96.19 99 THR A C 1
ATOM 825 O O . THR A 1 99 ? -13.041 -0.516 16.748 1.00 96.19 99 THR A O 1
ATOM 828 N N . VAL A 1 100 ? -12.660 -1.196 18.856 1.00 97.19 100 VAL A N 1
ATOM 829 C CA . VAL A 1 100 ? -11.338 -1.786 18.646 1.00 97.19 100 VAL A CA 1
ATOM 830 C C . VAL A 1 100 ? -11.368 -3.238 19.094 1.00 97.19 100 VAL A C 1
ATOM 832 O O . VAL A 1 100 ? -11.687 -3.537 20.242 1.00 97.19 100 VAL A O 1
ATOM 835 N N . LEU A 1 101 ? -11.022 -4.141 18.188 1.00 97.06 101 LEU A N 1
ATOM 836 C CA . LEU A 1 101 ? -10.903 -5.563 18.450 1.00 97.06 101 LEU A CA 1
ATOM 837 C C . LEU A 1 101 ? -9.432 -5.972 18.375 1.00 97.06 101 LEU A C 1
ATOM 839 O O . LEU A 1 101 ? -8.823 -5.926 17.308 1.00 97.06 101 LEU A O 1
ATOM 843 N N . ILE A 1 102 ? -8.868 -6.378 19.508 1.00 97.50 102 ILE A N 1
ATOM 844 C CA . ILE A 1 102 ? -7.489 -6.854 19.623 1.00 97.50 102 ILE A CA 1
ATOM 845 C C . ILE A 1 102 ? -7.485 -8.380 19.573 1.00 97.50 102 ILE A C 1
ATOM 847 O O . ILE A 1 102 ? -8.016 -9.040 20.469 1.00 97.50 102 ILE A O 1
ATOM 851 N N . CYS A 1 103 ? -6.871 -8.942 18.537 1.00 95.75 103 CYS A N 1
ATOM 852 C CA . CYS A 1 103 ? -6.699 -10.376 18.346 1.00 95.75 103 CYS A CA 1
ATOM 853 C C . CYS A 1 103 ? -5.235 -10.743 18.652 1.00 95.75 103 CYS A C 1
ATOM 855 O O . CYS A 1 103 ? -4.360 -10.468 17.828 1.00 95.75 103 CYS A O 1
ATOM 857 N N . PRO A 1 104 ? -4.937 -11.370 19.810 1.00 94.81 104 PRO A N 1
ATOM 858 C CA . PRO A 1 104 ? -3.575 -11.725 20.211 1.00 94.81 104 PRO A CA 1
ATOM 859 C C . PRO A 1 104 ? -3.073 -12.988 19.482 1.00 94.81 104 PRO A C 1
ATOM 861 O O . PRO A 1 104 ? -2.710 -13.989 20.098 1.00 94.81 104 PRO A O 1
ATOM 864 N N . LYS A 1 105 ? -3.138 -12.985 18.148 1.00 91.88 105 LYS A N 1
ATOM 865 C CA . LYS A 1 105 ? -2.735 -14.085 17.263 1.00 91.88 105 LYS A CA 1
ATOM 866 C C . LYS A 1 105 ? -1.986 -13.529 16.060 1.00 91.88 105 LYS A C 1
ATOM 868 O O . LYS A 1 105 ? -2.257 -12.414 15.624 1.00 91.88 105 LYS A O 1
ATOM 873 N N . ALA A 1 106 ? -1.063 -14.326 15.528 1.00 89.75 106 ALA A N 1
ATOM 874 C CA . ALA A 1 106 ? -0.442 -14.035 14.244 1.00 89.75 106 ALA A CA 1
ATOM 875 C C . ALA A 1 106 ? -1.485 -14.087 13.124 1.00 89.75 106 ALA A C 1
ATOM 877 O O . ALA A 1 106 ? -2.414 -14.892 13.190 1.00 89.75 106 ALA A O 1
ATOM 878 N N . PHE A 1 107 ? -1.306 -13.223 12.128 1.00 90.44 107 PHE A N 1
ATOM 879 C CA . PHE A 1 107 ? -2.048 -13.255 10.877 1.00 90.44 107 PHE A CA 1
ATOM 880 C C . PHE A 1 107 ? -1.224 -14.036 9.852 1.00 90.44 107 PHE A C 1
ATOM 882 O O . PHE A 1 107 ? -0.076 -13.676 9.580 1.00 90.44 107 PHE A O 1
ATOM 889 N N . GLU A 1 108 ? -1.764 -15.126 9.317 1.00 87.50 108 GLU A N 1
ATOM 890 C CA . GLU A 1 108 ? -1.033 -15.994 8.394 1.00 87.50 108 GLU A CA 1
ATOM 891 C C . GLU A 1 108 ? -1.413 -15.719 6.933 1.00 87.50 108 GLU A C 1
ATOM 893 O O . GLU A 1 108 ? -2.457 -16.169 6.453 1.00 87.50 108 GLU A O 1
ATOM 898 N N . HIS A 1 109 ? -0.516 -15.052 6.198 1.00 83.56 109 HIS A N 1
ATOM 899 C CA . HIS A 1 109 ? -0.595 -14.962 4.737 1.00 83.56 109 HIS A CA 1
ATOM 900 C C . HIS A 1 109 ? -0.185 -16.294 4.097 1.00 83.56 109 HIS A C 1
ATOM 902 O O . HIS A 1 109 ? 0.959 -16.739 4.231 1.00 83.56 109 HIS A O 1
ATOM 908 N N . LYS A 1 110 ? -1.107 -16.927 3.370 1.00 73.62 110 LYS A N 1
ATOM 909 C CA . LYS A 1 110 ? -0.878 -18.174 2.614 1.00 73.62 110 LYS A CA 1
ATOM 910 C C . LYS A 1 110 ? -1.604 -18.097 1.277 1.00 73.62 110 LYS A C 1
ATOM 912 O O . LYS A 1 110 ? -2.629 -17.430 1.166 1.00 73.62 110 LYS A O 1
ATOM 917 N N . GLN A 1 111 ? -1.093 -18.784 0.252 1.00 60.75 111 GLN A N 1
ATOM 918 C CA . GLN A 1 111 ? -1.686 -18.715 -1.088 1.00 60.75 111 GLN A CA 1
ATOM 919 C C . GLN A 1 111 ? -3.166 -19.129 -1.065 1.00 60.75 111 GLN A C 1
ATOM 921 O O . GLN A 1 111 ? -3.500 -20.247 -0.674 1.00 60.75 111 GLN A O 1
ATOM 926 N N . ILE A 1 112 ? -4.030 -18.213 -1.520 1.00 57.50 112 ILE A N 1
ATOM 927 C CA . ILE A 1 112 ? -5.499 -18.326 -1.509 1.00 57.50 112 ILE A CA 1
ATOM 928 C C . ILE A 1 112 ? -5.987 -19.585 -2.255 1.00 57.50 112 ILE A C 1
ATOM 930 O O . ILE A 1 112 ? -7.001 -20.166 -1.876 1.00 57.50 112 ILE A O 1
ATOM 934 N N . ASP A 1 113 ? -5.231 -20.051 -3.255 1.00 53.31 113 ASP A N 1
ATOM 935 C CA . ASP A 1 113 ? -5.674 -21.095 -4.189 1.00 53.31 113 ASP A CA 1
ATOM 936 C C . ASP A 1 113 ? -5.381 -22.535 -3.729 1.00 53.31 113 ASP A C 1
ATOM 938 O O . ASP A 1 113 ? -5.921 -23.484 -4.306 1.00 53.31 113 ASP A O 1
ATOM 942 N N . HIS A 1 114 ? -4.535 -22.737 -2.709 1.00 44.88 114 HIS A N 1
ATOM 943 C CA . HIS A 1 114 ? -3.997 -24.073 -2.405 1.00 44.88 114 HIS A CA 1
ATOM 944 C C . HIS A 1 114 ? -3.993 -24.487 -0.930 1.00 44.88 114 HIS A C 1
ATOM 946 O O . HIS A 1 114 ? -3.997 -25.691 -0.666 1.00 44.88 114 HIS A O 1
ATOM 952 N N . ASP A 1 115 ? -4.064 -23.555 0.027 1.00 48.50 115 ASP A N 1
ATOM 953 C CA . ASP A 1 115 ? -3.830 -23.893 1.434 1.00 48.50 115 ASP A CA 1
ATOM 954 C C . ASP A 1 115 ? -5.058 -23.705 2.336 1.00 48.50 115 ASP A C 1
ATOM 956 O O . ASP A 1 115 ? -5.580 -22.608 2.551 1.00 48.50 115 ASP A O 1
ATOM 960 N N . VAL A 1 116 ? -5.480 -24.807 2.963 1.00 52.62 116 VAL A N 1
ATOM 961 C CA . VAL A 1 116 ? -6.410 -24.785 4.095 1.00 52.62 116 VAL A CA 1
ATOM 962 C C . VAL A 1 116 ? -5.721 -24.073 5.264 1.00 52.62 116 VAL A C 1
ATOM 964 O O . VAL A 1 116 ? -4.815 -24.628 5.881 1.00 52.62 116 VAL A O 1
ATOM 967 N N . GLY A 1 117 ? -6.165 -22.857 5.596 1.00 57.75 117 GLY A N 1
ATOM 968 C CA . GLY A 1 117 ? -5.668 -22.107 6.757 1.00 57.75 117 GLY A CA 1
ATOM 969 C C . GLY A 1 117 ? -5.079 -20.725 6.471 1.00 57.75 117 GLY A C 1
ATOM 970 O O . GLY A 1 117 ? -4.380 -20.225 7.341 1.00 57.75 117 GLY A O 1
ATOM 971 N N . SER A 1 118 ? -5.312 -20.138 5.292 1.00 73.75 118 SER A N 1
ATOM 972 C CA . SER A 1 118 ? -4.964 -18.734 5.026 1.00 73.75 118 SER A CA 1
ATOM 973 C C . SER A 1 118 ? -5.959 -17.777 5.685 1.00 73.75 118 SER A C 1
ATOM 975 O O . SER A 1 118 ? -7.165 -17.875 5.432 1.00 73.75 118 SER A O 1
ATOM 977 N N . ASP A 1 119 ? -5.461 -16.810 6.455 1.00 82.25 119 ASP A N 1
ATOM 978 C CA . ASP A 1 119 ? -6.293 -15.721 6.977 1.00 82.25 119 ASP A CA 1
ATOM 979 C C . ASP A 1 119 ? -6.656 -14.707 5.871 1.00 82.25 119 ASP A C 1
ATOM 981 O O . ASP A 1 119 ? -7.560 -13.889 6.042 1.00 82.25 119 ASP A O 1
ATOM 985 N N . ASP A 1 120 ? -6.049 -14.803 4.681 1.00 83.00 120 ASP A N 1
ATOM 986 C CA . ASP A 1 120 ? -6.376 -13.941 3.537 1.00 83.00 120 ASP A CA 1
ATOM 987 C C . ASP A 1 120 ? -7.838 -14.110 3.080 1.00 83.00 120 ASP A C 1
ATOM 989 O O . ASP A 1 120 ? -8.450 -13.160 2.586 1.00 83.00 120 ASP A O 1
ATOM 993 N N . LEU A 1 121 ? -8.453 -15.279 3.317 1.00 82.19 121 LEU A N 1
ATOM 994 C CA . LEU A 1 121 ? -9.889 -15.485 3.080 1.00 82.19 121 LEU A CA 1
ATOM 995 C C . LEU A 1 121 ? -10.758 -14.569 3.951 1.00 82.19 121 LEU A C 1
ATOM 997 O O . LEU A 1 121 ? -11.813 -14.117 3.511 1.00 82.19 121 LEU A O 1
ATOM 1001 N N . PHE A 1 122 ? -10.318 -14.257 5.169 1.00 85.50 122 PHE A N 1
ATOM 1002 C CA . PHE A 1 122 ? -11.015 -13.300 6.020 1.00 85.50 122 PHE A CA 1
ATOM 1003 C C . PHE A 1 122 ? -10.910 -11.873 5.463 1.00 85.50 122 PHE A C 1
ATOM 1005 O O . PHE A 1 122 ? -11.910 -11.155 5.461 1.00 85.50 122 PHE A O 1
ATOM 1012 N N . LEU A 1 123 ? -9.759 -11.476 4.901 1.00 87.50 123 LEU A N 1
ATOM 1013 C CA . LEU A 1 123 ? -9.631 -10.178 4.221 1.00 87.50 123 LEU A CA 1
ATOM 1014 C C . LEU A 1 123 ? -10.562 -10.078 3.014 1.00 87.50 123 LEU A C 1
ATOM 1016 O O . LEU A 1 123 ? -11.177 -9.032 2.811 1.00 87.50 123 LEU A O 1
ATOM 1020 N N . LEU A 1 124 ? -10.712 -11.158 2.242 1.00 86.62 124 LEU A N 1
ATOM 1021 C CA . LEU A 1 124 ? -11.666 -11.203 1.132 1.00 86.62 124 LEU A CA 1
ATOM 1022 C C . LEU A 1 124 ? -13.099 -10.934 1.596 1.00 86.62 124 LEU A C 1
ATOM 1024 O O . LEU A 1 124 ? -13.801 -10.140 0.972 1.00 86.62 124 LEU A O 1
ATOM 1028 N N . GLU A 1 125 ? -13.531 -11.567 2.686 1.00 86.62 125 GLU A N 1
ATOM 1029 C CA . GLU A 1 125 ? -14.871 -11.358 3.244 1.00 86.62 125 GLU A CA 1
ATOM 1030 C C . GLU A 1 125 ? -15.065 -9.926 3.761 1.00 86.62 125 GLU A C 1
ATOM 1032 O O . GLU A 1 125 ? -16.092 -9.303 3.473 1.00 86.62 125 GLU A O 1
ATOM 1037 N N . LEU A 1 126 ? -14.058 -9.358 4.438 1.00 88.56 126 LEU A N 1
ATOM 1038 C CA . LEU A 1 126 ? -14.085 -7.951 4.850 1.00 88.56 126 LEU A CA 1
ATOM 1039 C C . LEU A 1 126 ? -14.226 -7.014 3.647 1.00 88.56 126 LEU A C 1
ATOM 1041 O O . LEU A 1 126 ? -15.085 -6.136 3.648 1.00 88.56 126 LEU A O 1
ATOM 1045 N N . ILE A 1 127 ? -13.440 -7.226 2.591 1.00 90.69 127 ILE A N 1
ATOM 1046 C CA . ILE A 1 127 ? -13.502 -6.417 1.370 1.00 90.69 127 ILE A CA 1
ATOM 1047 C C . ILE A 1 127 ? -14.883 -6.521 0.714 1.00 90.69 127 ILE A C 1
ATOM 1049 O O . ILE A 1 127 ? -15.479 -5.498 0.363 1.00 90.69 127 ILE A O 1
ATOM 1053 N N . ARG A 1 128 ? -15.407 -7.746 0.553 1.00 88.62 128 ARG A N 1
ATOM 1054 C CA . ARG A 1 128 ? -16.729 -8.003 -0.047 1.00 88.62 128 ARG A CA 1
ATOM 1055 C C . ARG A 1 128 ? -17.812 -7.228 0.675 1.00 88.62 128 ARG A C 1
ATOM 1057 O O . ARG A 1 128 ? -18.592 -6.523 0.033 1.00 88.62 128 ARG A O 1
ATOM 1064 N N . HIS A 1 129 ? -17.840 -7.322 1.996 1.00 87.38 129 HIS A N 1
ATOM 1065 C CA . HIS A 1 129 ? -18.868 -6.645 2.760 1.00 87.38 129 HIS A CA 1
ATOM 1066 C C . HIS A 1 129 ? -18.618 -5.133 2.855 1.00 87.38 129 HIS A C 1
ATOM 1068 O O . HIS A 1 129 ? -19.586 -4.390 2.750 1.00 87.38 129 HIS A O 1
ATOM 1074 N N . SER A 1 130 ? -17.374 -4.641 2.919 1.00 90.19 130 SER A N 1
ATOM 1075 C CA . SER A 1 130 ? -17.096 -3.197 2.823 1.00 90.19 130 SER A CA 1
ATOM 1076 C C . SER A 1 130 ? -17.605 -2.585 1.520 1.00 90.19 130 SER A C 1
ATOM 1078 O O . SER A 1 130 ? -18.225 -1.525 1.525 1.00 90.19 130 SER A O 1
ATOM 1080 N N . ILE A 1 131 ? -17.423 -3.275 0.394 1.00 89.62 131 ILE A N 1
ATOM 1081 C CA . ILE A 1 131 ? -17.956 -2.825 -0.897 1.00 89.62 131 ILE A CA 1
ATOM 1082 C C . ILE A 1 131 ? -19.489 -2.877 -0.918 1.00 89.62 131 ILE A C 1
ATOM 1084 O O . ILE A 1 131 ? -20.121 -1.955 -1.441 1.00 89.62 131 ILE A O 1
ATOM 1088 N N . ALA A 1 132 ? -20.090 -3.927 -0.353 1.00 88.25 132 ALA A N 1
ATOM 1089 C CA . ALA A 1 132 ? -21.542 -4.089 -0.303 1.00 88.25 132 ALA A CA 1
ATOM 1090 C C . ALA A 1 132 ? -22.228 -3.049 0.598 1.00 88.25 132 ALA A C 1
ATOM 1092 O O . ALA A 1 132 ? -23.304 -2.565 0.254 1.00 88.25 132 ALA A O 1
ATOM 1093 N N . SER A 1 133 ? -21.606 -2.68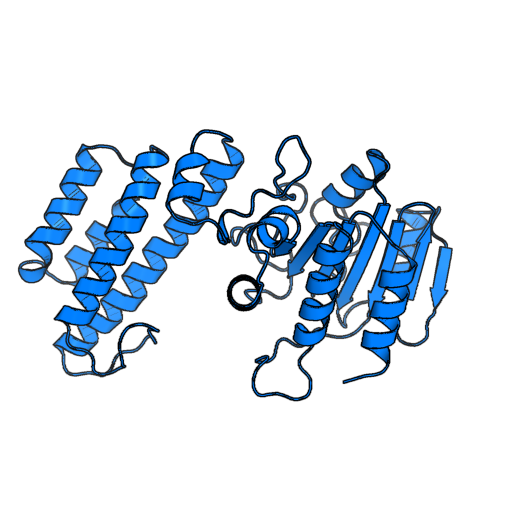6 1.724 1.00 87.56 133 SER A N 1
ATOM 1094 C CA . SER A 1 133 ? -22.127 -1.701 2.677 1.00 87.56 133 SER A CA 1
ATOM 1095 C C . SER A 1 133 ? -21.669 -0.267 2.400 1.00 87.56 133 SER A C 1
ATOM 1097 O O . SER A 1 133 ? -22.004 0.636 3.164 1.00 87.56 133 SER A O 1
ATOM 1099 N N . GLU A 1 134 ? -20.893 -0.056 1.333 1.00 88.88 134 GLU A N 1
ATOM 1100 C CA . GLU A 1 134 ? -20.266 1.227 0.991 1.00 88.88 134 GLU A CA 1
ATOM 1101 C C . GLU A 1 134 ? -19.391 1.796 2.129 1.00 88.88 134 GLU A C 1
ATOM 1103 O O . GLU A 1 134 ? -19.174 3.006 2.225 1.00 88.88 134 GLU A O 1
ATOM 1108 N N . SER A 1 135 ? -18.862 0.917 2.990 1.00 92.38 135 SER A N 1
ATOM 1109 C CA . SER A 1 135 ? -17.884 1.281 4.012 1.00 92.38 135 SER A CA 1
ATOM 1110 C C . SER A 1 135 ? -16.473 1.308 3.433 1.00 92.38 135 SER A C 1
ATOM 1112 O O . SER A 1 135 ? -16.163 0.684 2.416 1.00 92.38 135 SER A O 1
ATOM 1114 N N . LYS A 1 136 ? -15.594 2.055 4.096 1.00 94.75 136 LYS A N 1
ATOM 1115 C CA . LYS A 1 136 ? -14.187 2.162 3.711 1.00 94.75 136 LYS A CA 1
ATOM 1116 C C . LYS A 1 136 ? -13.352 1.178 4.506 1.00 94.75 136 LYS A C 1
ATOM 1118 O O . LYS A 1 136 ? -13.525 1.070 5.715 1.00 94.75 136 LYS A O 1
ATOM 1123 N N . MET A 1 137 ? -12.425 0.502 3.843 1.00 94.81 137 MET A N 1
ATOM 1124 C CA . MET A 1 137 ? -11.478 -0.413 4.466 1.00 94.81 137 MET A CA 1
ATOM 1125 C C . MET A 1 137 ? -10.055 0.078 4.232 1.00 94.81 137 MET A C 1
ATOM 1127 O O . MET A 1 137 ? -9.661 0.358 3.100 1.00 94.81 137 MET A O 1
ATOM 1131 N N . ILE A 1 138 ? -9.295 0.160 5.317 1.00 95.06 138 ILE A N 1
ATOM 1132 C CA . ILE A 1 138 ? -7.876 0.491 5.325 1.00 95.06 138 ILE A CA 1
ATOM 1133 C C . ILE A 1 138 ? -7.152 -0.672 5.990 1.00 95.06 138 ILE A C 1
ATOM 1135 O O . ILE A 1 138 ? -7.470 -1.012 7.126 1.00 95.06 138 ILE A O 1
ATOM 1139 N N . LEU A 1 139 ? -6.182 -1.264 5.306 1.00 94.19 139 LEU A N 1
ATOM 1140 C CA . LEU A 1 139 ? -5.304 -2.286 5.864 1.00 94.19 139 LEU A CA 1
ATOM 1141 C C . LEU A 1 139 ? -3.880 -1.743 5.935 1.00 94.19 139 LEU A C 1
ATOM 1143 O O . LEU A 1 139 ? -3.372 -1.255 4.929 1.00 94.19 139 LEU A O 1
ATOM 1147 N N . GLN A 1 140 ? -3.239 -1.852 7.098 1.00 92.44 140 GLN A N 1
ATOM 1148 C CA . GLN A 1 140 ? -1.813 -1.590 7.262 1.00 92.44 140 GLN A CA 1
ATOM 1149 C C . GLN A 1 140 ? -1.105 -2.822 7.817 1.00 92.44 140 GLN A C 1
ATOM 1151 O O . GLN A 1 140 ? -1.504 -3.378 8.840 1.00 92.44 140 GLN A O 1
ATOM 1156 N N . GLU A 1 141 ? -0.026 -3.194 7.137 1.00 90.81 141 GLU A N 1
ATOM 1157 C CA . GLU A 1 141 ? 0.863 -4.288 7.507 1.00 90.81 141 GLU A CA 1
ATOM 1158 C C . GLU A 1 141 ? 2.145 -3.720 8.124 1.00 90.81 141 GLU A C 1
ATOM 1160 O O . GLU A 1 141 ? 2.775 -2.837 7.536 1.00 90.81 141 GLU A O 1
ATOM 1165 N N . TYR A 1 142 ? 2.523 -4.220 9.301 1.00 89.38 142 TYR A N 1
ATOM 1166 C CA . TYR A 1 142 ? 3.716 -3.798 10.049 1.00 89.38 142 TYR A CA 1
ATOM 1167 C C . TYR A 1 142 ? 4.744 -4.929 10.207 1.00 89.38 142 TYR A C 1
ATOM 1169 O O . TYR A 1 142 ? 5.823 -4.715 10.764 1.00 89.38 142 TYR A O 1
ATOM 1177 N N . THR A 1 143 ? 4.452 -6.132 9.695 1.00 86.31 143 THR A N 1
ATOM 1178 C CA . THR A 1 143 ? 5.371 -7.285 9.743 1.00 86.31 143 THR A CA 1
ATOM 1179 C C . THR A 1 143 ? 6.453 -7.259 8.657 1.00 86.31 143 THR A C 1
ATOM 1181 O O . THR A 1 143 ? 7.384 -8.065 8.694 1.00 86.31 143 THR A O 1
ATOM 1184 N N . GLY A 1 144 ? 6.353 -6.339 7.691 1.00 81.88 144 GLY A N 1
ATOM 1185 C CA . GLY A 1 144 ? 7.224 -6.270 6.513 1.00 81.88 144 GLY A CA 1
ATOM 1186 C C . GLY A 1 144 ? 6.753 -7.119 5.327 1.00 81.88 144 GLY A C 1
ATOM 1187 O O . GLY A 1 144 ? 7.435 -7.160 4.302 1.00 81.88 144 GLY A O 1
ATOM 1188 N N . PHE A 1 145 ? 5.604 -7.791 5.439 1.00 83.88 145 PHE A N 1
ATOM 1189 C CA . PHE A 1 145 ? 4.984 -8.496 4.320 1.00 83.88 145 PHE A CA 1
ATOM 1190 C C . PHE A 1 145 ? 4.408 -7.512 3.280 1.00 83.88 145 PHE A C 1
ATOM 1192 O O . PHE A 1 145 ? 3.788 -6.509 3.629 1.00 83.88 145 PHE A O 1
ATOM 1199 N N . ASP A 1 146 ? 4.597 -7.795 1.985 1.00 80.75 146 ASP A N 1
ATOM 1200 C CA . ASP A 1 146 ? 4.065 -6.958 0.898 1.00 80.75 146 ASP A CA 1
ATOM 1201 C C . ASP A 1 146 ? 2.617 -7.341 0.551 1.00 80.75 146 ASP A C 1
ATOM 1203 O O . ASP A 1 146 ? 2.343 -8.302 -0.176 1.00 80.75 146 ASP A O 1
ATOM 1207 N N . THR A 1 147 ? 1.673 -6.539 1.039 1.00 84.88 147 THR A N 1
ATOM 1208 C CA . THR A 1 147 ? 0.237 -6.739 0.810 1.00 84.88 147 THR A CA 1
ATOM 1209 C C . THR A 1 147 ? -0.246 -6.233 -0.554 1.00 84.88 147 THR A C 1
ATOM 1211 O O . THR A 1 147 ? -1.364 -6.561 -0.961 1.00 84.88 147 THR A O 1
ATOM 1214 N N . ILE A 1 148 ? 0.579 -5.509 -1.326 1.00 84.25 148 ILE A N 1
ATOM 1215 C CA . ILE A 1 148 ? 0.199 -4.977 -2.648 1.00 84.25 148 ILE A CA 1
ATOM 1216 C C . ILE A 1 148 ? -0.064 -6.122 -3.633 1.00 84.25 148 ILE A C 1
ATOM 1218 O O . ILE A 1 148 ? -0.971 -6.040 -4.467 1.00 84.25 148 ILE A O 1
ATOM 1222 N N . CYS A 1 149 ? 0.694 -7.216 -3.528 1.00 80.44 149 CYS A N 1
ATOM 1223 C CA . CYS A 1 149 ? 0.476 -8.410 -4.343 1.00 80.44 149 CYS A CA 1
ATOM 1224 C C . CYS A 1 149 ? -0.914 -9.019 -4.101 1.00 80.44 149 CYS A C 1
ATOM 1226 O O . CYS A 1 149 ? -1.602 -9.380 -5.058 1.00 80.44 149 CYS A O 1
ATOM 1228 N N . ILE A 1 150 ? -1.346 -9.088 -2.837 1.00 82.81 150 ILE A N 1
ATOM 1229 C CA . ILE A 1 150 ? -2.685 -9.560 -2.466 1.00 82.81 150 ILE A CA 1
ATOM 1230 C C . ILE A 1 150 ? -3.730 -8.581 -3.000 1.00 82.81 150 ILE A C 1
ATOM 1232 O O . ILE A 1 150 ? -4.621 -8.996 -3.736 1.00 82.81 150 ILE A O 1
ATOM 1236 N N . LEU A 1 151 ? -3.574 -7.279 -2.728 1.00 88.62 151 LEU A N 1
ATOM 1237 C CA . LEU A 1 151 ? -4.482 -6.232 -3.204 1.00 88.62 151 LEU A CA 1
ATOM 1238 C C . LEU A 1 151 ? -4.762 -6.363 -4.708 1.00 88.62 151 LEU A C 1
ATOM 1240 O O . LEU A 1 151 ? -5.919 -6.354 -5.119 1.00 88.62 151 LEU A O 1
ATOM 1244 N N . LYS A 1 152 ? -3.715 -6.508 -5.531 1.00 88.12 152 LYS A N 1
ATOM 1245 C CA . LYS A 1 152 ? -3.844 -6.608 -6.993 1.00 88.12 152 LYS A CA 1
ATOM 1246 C C . LYS A 1 152 ? -4.541 -7.890 -7.443 1.00 88.12 152 LYS A C 1
ATOM 1248 O O . LYS A 1 152 ? -5.374 -7.821 -8.346 1.00 88.12 152 LYS A O 1
ATOM 1253 N N . LYS A 1 153 ? -4.234 -9.031 -6.817 1.00 83.88 153 LYS A N 1
ATOM 1254 C CA . LYS A 1 153 ? -4.906 -10.311 -7.101 1.00 83.88 15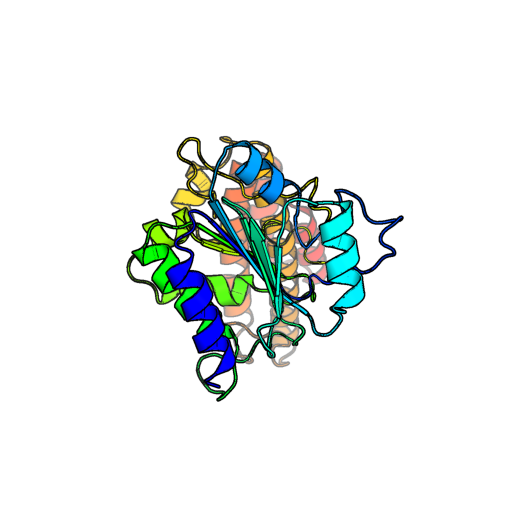3 LYS A CA 1
ATOM 1255 C C . LYS A 1 153 ? -6.400 -10.222 -6.803 1.00 83.88 153 LYS A C 1
ATOM 1257 O O . LYS A 1 153 ? -7.217 -10.449 -7.688 1.00 83.88 153 LYS A O 1
ATOM 1262 N N . VAL A 1 154 ? -6.753 -9.770 -5.601 1.00 85.69 154 VAL A N 1
ATOM 1263 C CA . VAL A 1 154 ? -8.155 -9.619 -5.189 1.00 85.69 154 VAL A CA 1
ATOM 1264 C C . VAL A 1 154 ? -8.880 -8.596 -6.061 1.00 85.69 154 VAL A C 1
ATOM 1266 O O . VAL A 1 154 ? -9.999 -8.834 -6.517 1.00 85.69 154 VAL A O 1
ATOM 1269 N N . PHE A 1 155 ? -8.231 -7.467 -6.353 1.00 91.38 155 PHE A N 1
ATOM 1270 C CA . PHE A 1 155 ? -8.778 -6.463 -7.255 1.00 91.38 155 PHE A CA 1
ATOM 1271 C C . PHE A 1 155 ? -9.095 -7.054 -8.628 1.00 91.38 155 PHE A C 1
ATOM 1273 O O . PHE A 1 155 ? -10.141 -6.720 -9.175 1.00 91.38 155 PHE A O 1
ATOM 1280 N N . ALA A 1 156 ? -8.250 -7.932 -9.184 1.00 88.25 156 ALA A N 1
ATOM 1281 C CA . ALA A 1 156 ? -8.455 -8.565 -10.489 1.00 88.25 156 ALA A CA 1
ATOM 1282 C C . ALA A 1 156 ? -9.693 -9.482 -10.536 1.00 88.25 156 ALA A C 1
ATOM 1284 O O . ALA A 1 156 ? -10.354 -9.538 -11.575 1.00 88.25 156 ALA A O 1
ATOM 1285 N N . GLU A 1 157 ? -10.084 -10.081 -9.415 1.00 84.88 157 GLU A N 1
ATOM 1286 C CA . GLU A 1 157 ? -11.260 -10.960 -9.310 1.00 84.88 157 GLU A CA 1
ATOM 1287 C C . GLU A 1 157 ? -12.579 -10.211 -9.062 1.00 84.88 157 GLU A C 1
ATOM 1289 O O . GLU A 1 157 ? -13.661 -10.732 -9.326 1.00 84.88 157 GLU A O 1
ATOM 1294 N N . PHE A 1 158 ? -12.522 -8.969 -8.577 1.00 86.69 158 PHE A N 1
ATOM 1295 C CA . PHE A 1 158 ? -13.727 -8.202 -8.253 1.00 86.69 158 PHE A CA 1
ATOM 1296 C C . PHE A 1 158 ? -14.424 -7.612 -9.484 1.00 86.69 158 PHE A C 1
ATOM 1298 O O . PHE A 1 158 ? -13.786 -6.963 -10.307 1.00 86.69 158 PHE A O 1
ATOM 1305 N N . ASN A 1 159 ? -15.749 -7.741 -9.584 1.00 88.75 159 ASN A N 1
ATOM 1306 C CA . ASN A 1 159 ? -16.504 -7.169 -10.709 1.00 88.75 159 ASN A CA 1
ATOM 1307 C C . ASN A 1 159 ? -16.579 -5.634 -10.650 1.00 88.75 159 ASN A C 1
ATOM 1309 O O . ASN A 1 159 ? -16.332 -4.958 -11.648 1.00 88.75 159 ASN A O 1
ATOM 1313 N N . ASP A 1 160 ? -16.882 -5.064 -9.480 1.00 90.38 160 ASP A N 1
ATOM 1314 C CA . ASP A 1 160 ? -16.976 -3.610 -9.311 1.00 90.38 160 ASP A CA 1
ATOM 1315 C C . ASP A 1 160 ? -15.601 -2.991 -9.019 1.00 90.38 160 ASP A C 1
ATOM 1317 O O . ASP A 1 160 ? -15.263 -2.632 -7.887 1.00 90.38 160 ASP A O 1
ATOM 1321 N N . LYS A 1 161 ? -14.785 -2.869 -10.074 1.00 92.12 161 LYS A N 1
ATOM 1322 C CA . LYS A 1 161 ? -13.444 -2.263 -10.001 1.00 92.12 161 LYS A CA 1
ATOM 1323 C C . LYS A 1 161 ? -13.481 -0.832 -9.467 1.00 92.12 161 LYS A C 1
ATOM 1325 O O . LYS A 1 161 ? -12.528 -0.383 -8.834 1.00 92.12 161 LYS A O 1
ATOM 1330 N N . ARG A 1 162 ? -14.550 -0.088 -9.762 1.00 91.81 162 ARG A N 1
ATOM 1331 C CA . ARG A 1 162 ? -14.663 1.323 -9.393 1.00 91.81 162 ARG A CA 1
ATOM 1332 C C . ARG A 1 162 ? -14.845 1.459 -7.884 1.00 91.81 162 ARG A C 1
ATOM 1334 O O . ARG A 1 162 ? -14.005 2.088 -7.246 1.00 91.81 162 ARG A O 1
ATOM 1341 N N . ARG A 1 163 ? -15.859 0.799 -7.310 1.00 91.44 163 ARG A N 1
ATOM 1342 C CA . ARG A 1 163 ? -16.089 0.816 -5.855 1.00 91.44 163 ARG A CA 1
ATOM 1343 C C . ARG A 1 163 ? -14.901 0.262 -5.085 1.00 91.44 163 ARG A C 1
ATOM 1345 O O . ARG A 1 163 ? -14.554 0.804 -4.042 1.00 91.44 163 ARG A O 1
ATOM 1352 N N . PHE A 1 164 ? -14.251 -0.778 -5.611 1.00 94.56 164 PHE A N 1
ATOM 1353 C CA . PHE A 1 164 ? -13.052 -1.329 -4.988 1.00 94.56 164 PHE A CA 1
ATOM 1354 C C . PHE A 1 164 ? -11.969 -0.255 -4.817 1.00 94.56 164 PHE A C 1
ATOM 1356 O O . PHE A 1 164 ? -11.503 -0.028 -3.705 1.00 94.56 164 PHE A O 1
ATOM 1363 N N . LYS A 1 165 ? -11.611 0.455 -5.896 1.00 93.75 165 LYS A N 1
ATOM 1364 C CA . LYS A 1 165 ? -10.598 1.526 -5.849 1.00 93.75 165 LYS A CA 1
ATOM 1365 C C . LYS A 1 165 ? -10.981 2.676 -4.918 1.00 93.75 165 LYS A C 1
ATOM 1367 O O . LYS A 1 165 ? -10.110 3.270 -4.294 1.00 93.75 165 LYS A O 1
ATOM 1372 N N . GLU A 1 166 ? -12.269 2.998 -4.844 1.00 92.62 166 GLU A N 1
ATOM 1373 C CA . GLU A 1 166 ? -12.794 4.130 -4.072 1.00 92.62 166 GLU A CA 1
ATOM 1374 C C . GLU A 1 166 ? -12.898 3.847 -2.559 1.00 92.62 166 GLU A C 1
ATOM 1376 O O . GLU A 1 166 ? -12.864 4.793 -1.759 1.00 92.62 166 GLU A O 1
ATOM 1381 N N . ASN A 1 167 ? -13.004 2.570 -2.166 1.00 94.12 167 ASN A N 1
ATOM 1382 C CA . ASN A 1 167 ? -13.313 2.158 -0.792 1.00 94.12 167 ASN A CA 1
ATOM 1383 C C . ASN A 1 167 ? -12.284 1.239 -0.132 1.00 94.12 167 ASN A C 1
ATOM 1385 O O . ASN A 1 167 ? -12.331 1.109 1.088 1.00 94.12 167 ASN A O 1
ATOM 1389 N N . ILE A 1 168 ? -11.370 0.619 -0.878 1.00 95.00 168 ILE A N 1
ATOM 1390 C CA . ILE A 1 168 ? -10.373 -0.307 -0.332 1.00 95.00 168 ILE A CA 1
ATOM 1391 C C . ILE A 1 168 ? -8.976 0.280 -0.518 1.00 95.00 168 ILE A C 1
ATOM 1393 O O . ILE A 1 168 ? -8.572 0.603 -1.638 1.00 95.00 168 ILE A O 1
ATOM 1397 N N . LEU A 1 169 ? -8.230 0.389 0.579 1.00 93.94 169 LEU A N 1
ATOM 1398 C CA . LEU A 1 169 ? -6.836 0.816 0.592 1.00 93.94 169 LEU A CA 1
ATOM 1399 C C . LEU A 1 169 ? -5.998 -0.188 1.384 1.00 93.94 169 LEU A C 1
ATOM 1401 O O . LEU A 1 169 ? -6.263 -0.426 2.560 1.00 93.94 169 LEU A O 1
ATOM 1405 N N . PHE A 1 170 ? -4.991 -0.771 0.737 1.00 91.81 170 PHE A N 1
ATOM 1406 C CA . PHE A 1 170 ? -3.960 -1.565 1.405 1.00 91.81 170 PHE A CA 1
ATOM 1407 C C . PHE A 1 170 ? -2.671 -0.757 1.397 1.00 91.81 170 PHE A C 1
ATOM 1409 O O . PHE A 1 170 ? -2.305 -0.222 0.352 1.00 91.81 170 PHE A O 1
ATOM 1416 N N . ASP A 1 171 ? -2.016 -0.711 2.551 1.00 87.62 171 ASP A N 1
ATOM 1417 C CA . ASP A 1 171 ? -0.813 0.061 2.840 1.00 87.62 171 ASP A CA 1
ATOM 1418 C C . ASP A 1 171 ? -0.986 1.575 2.617 1.00 87.62 171 ASP A C 1
ATOM 1420 O O . ASP A 1 171 ? -0.909 2.097 1.504 1.00 87.62 171 ASP A O 1
ATOM 1424 N N . ILE A 1 172 ? -1.174 2.317 3.710 1.00 85.94 172 ILE A N 1
ATOM 1425 C CA . ILE A 1 172 ? -1.325 3.779 3.678 1.00 85.94 172 ILE A CA 1
ATOM 1426 C C . ILE A 1 172 ? -0.033 4.499 3.275 1.00 85.94 172 ILE A C 1
ATOM 1428 O O . ILE A 1 172 ? -0.076 5.687 2.955 1.00 85.94 172 ILE A O 1
ATOM 1432 N N . SER A 1 173 ? 1.108 3.802 3.302 1.00 81.75 173 SER A N 1
ATOM 1433 C CA . SER A 1 173 ? 2.389 4.326 2.827 1.00 81.75 173 SER A CA 1
ATOM 1434 C C . SER A 1 173 ? 2.577 4.141 1.318 1.00 81.75 173 SER A C 1
ATOM 1436 O O . SER A 1 173 ? 3.523 4.688 0.754 1.00 81.75 173 SER A O 1
ATOM 1438 N N . TYR A 1 174 ? 1.694 3.386 0.650 1.00 81.56 174 TYR A N 1
ATOM 1439 C CA . TYR A 1 174 ? 1.798 3.045 -0.771 1.00 81.56 174 TYR A CA 1
ATOM 1440 C C . TYR A 1 174 ? 3.149 2.399 -1.142 1.00 81.56 174 TYR A C 1
ATOM 1442 O O . TYR A 1 174 ? 3.702 2.649 -2.217 1.00 81.56 174 TYR A O 1
ATOM 1450 N N . GLY A 1 175 ? 3.705 1.578 -0.246 1.00 78.00 175 GLY A N 1
ATOM 1451 C CA . GLY A 1 175 ? 5.001 0.926 -0.423 1.00 78.00 175 GLY A CA 1
ATOM 1452 C C . GLY A 1 175 ? 6.220 1.787 -0.068 1.00 78.00 175 GLY A C 1
ATOM 1453 O O . GLY A 1 175 ? 7.353 1.345 -0.307 1.00 78.00 175 GLY A O 1
ATOM 1454 N N . ALA A 1 176 ? 6.015 3.007 0.448 1.00 76.00 176 ALA A N 1
ATOM 1455 C CA . ALA A 1 176 ? 7.091 3.927 0.816 1.00 76.00 176 ALA A CA 1
ATOM 1456 C C . ALA A 1 176 ? 7.712 3.607 2.186 1.00 76.00 176 ALA A C 1
ATOM 1458 O O . ALA A 1 176 ? 8.908 3.837 2.365 1.00 76.00 176 ALA A O 1
ATOM 1459 N N . ASP A 1 177 ? 6.928 3.078 3.130 1.00 73.12 177 ASP A N 1
ATOM 1460 C CA . ASP A 1 177 ? 7.368 2.790 4.498 1.00 73.12 177 ASP A CA 1
ATOM 1461 C C . ASP A 1 177 ? 6.577 1.612 5.098 1.00 73.12 177 ASP A C 1
ATOM 1463 O O . ASP A 1 177 ? 5.558 1.789 5.767 1.00 73.12 177 ASP A O 1
ATOM 1467 N N . CYS A 1 178 ? 7.049 0.390 4.834 1.00 62.44 178 CYS A N 1
ATOM 1468 C CA . CYS A 1 178 ? 6.396 -0.866 5.239 1.00 62.44 178 CYS A CA 1
ATOM 1469 C C . CYS A 1 178 ? 7.054 -1.514 6.477 1.00 62.44 178 CYS A C 1
ATOM 1471 O O . CYS A 1 178 ? 7.086 -2.739 6.596 1.00 62.44 178 CYS A O 1
ATOM 1473 N N . GLY A 1 179 ? 7.684 -0.720 7.350 1.00 67.44 179 GLY A N 1
ATOM 1474 C CA . GLY A 1 179 ? 8.427 -1.225 8.507 1.00 67.44 179 GLY A CA 1
ATOM 1475 C C . GLY A 1 179 ? 7.602 -1.330 9.795 1.00 67.44 179 GLY A C 1
ATOM 1476 O O . GLY A 1 179 ? 6.555 -0.713 9.953 1.00 67.44 179 GLY A O 1
ATOM 1477 N N . CYS A 1 180 ? 8.145 -2.018 10.803 1.00 66.88 180 CYS A N 1
ATOM 1478 C CA . CYS A 1 180 ? 7.557 -2.096 12.150 1.00 66.88 180 CYS A CA 1
ATOM 1479 C C . CYS A 1 180 ? 7.515 -0.747 12.906 1.00 66.88 180 CYS A C 1
ATOM 1481 O O . CYS A 1 180 ? 7.014 -0.681 14.030 1.00 66.88 180 CYS A O 1
ATOM 1483 N N . GLN A 1 181 ? 8.044 0.328 12.308 1.00 72.69 181 GLN A N 1
ATOM 1484 C CA . GLN A 1 181 ? 8.126 1.683 12.863 1.00 72.69 181 GLN A CA 1
ATOM 1485 C C . GLN A 1 181 ? 7.602 2.761 11.900 1.00 72.69 181 GLN A C 1
ATOM 1487 O O . GLN A 1 181 ? 8.035 3.909 11.999 1.00 72.69 181 GLN A O 1
ATOM 1492 N N . THR A 1 182 ? 6.692 2.411 10.981 1.00 79.81 182 THR A N 1
ATOM 1493 C CA . THR A 1 182 ? 6.089 3.383 10.053 1.00 79.81 182 THR A CA 1
ATOM 1494 C C . THR A 1 182 ? 5.590 4.621 10.803 1.00 79.81 182 THR A C 1
ATOM 1496 O O . THR A 1 182 ? 4.803 4.495 11.742 1.00 79.81 182 THR A O 1
ATOM 1499 N N . ASP A 1 183 ? 6.037 5.817 10.398 1.00 84.56 183 ASP A N 1
ATOM 1500 C CA . ASP A 1 183 ? 5.648 7.079 11.050 1.00 84.56 183 ASP A CA 1
ATOM 1501 C C . ASP A 1 183 ? 4.237 7.498 10.604 1.00 84.56 183 ASP A C 1
ATOM 1503 O O . ASP A 1 183 ? 4.047 8.174 9.588 1.00 84.56 183 ASP A O 1
ATOM 1507 N N . LEU A 1 184 ? 3.227 7.128 11.391 1.00 80.88 184 LEU A N 1
ATOM 1508 C CA . LEU A 1 184 ? 1.813 7.360 11.065 1.00 80.88 184 LEU A CA 1
ATOM 1509 C C . LEU A 1 184 ? 1.373 8.828 11.224 1.00 80.88 184 LEU A C 1
ATOM 1511 O O . LEU A 1 184 ? 0.209 9.143 10.982 1.00 80.88 184 LEU A O 1
ATOM 1515 N N . THR A 1 185 ? 2.279 9.743 11.599 1.00 85.81 185 THR A N 1
ATOM 1516 C CA . THR A 1 185 ? 2.031 11.195 11.482 1.00 85.81 185 THR A CA 1
ATOM 1517 C C . THR A 1 185 ? 2.286 11.713 10.069 1.00 85.81 185 THR A C 1
ATOM 1519 O O . THR A 1 185 ? 1.768 12.766 9.698 1.00 85.81 185 THR A O 1
ATOM 1522 N N . ARG A 1 186 ? 3.083 10.988 9.274 1.00 84.12 186 ARG A N 1
ATOM 1523 C CA . ARG A 1 186 ? 3.441 11.360 7.897 1.00 84.12 186 ARG A CA 1
ATOM 1524 C C . ARG A 1 186 ? 2.555 10.693 6.862 1.00 84.12 186 ARG A C 1
ATOM 1526 O O . ARG A 1 186 ? 2.363 11.246 5.783 1.00 84.12 186 ARG A O 1
ATOM 1533 N N . TYR A 1 187 ? 2.038 9.515 7.194 1.00 81.69 187 TYR A N 1
ATOM 1534 C CA . TYR A 1 187 ? 1.213 8.718 6.302 1.00 81.69 187 TYR A CA 1
ATOM 1535 C C . TYR A 1 187 ? -0.231 8.672 6.791 1.00 81.69 187 TYR A C 1
ATOM 1537 O O . TYR A 1 187 ? -0.517 8.499 7.973 1.00 81.69 187 TYR A O 1
ATOM 1545 N N . GLY A 1 188 ? -1.153 8.811 5.849 1.00 82.06 188 GLY A N 1
ATOM 1546 C CA . GLY A 1 188 ? -2.586 8.710 6.067 1.00 82.06 188 GLY A CA 1
ATOM 1547 C C . GLY A 1 188 ? -3.282 8.392 4.746 1.00 82.06 188 GLY A C 1
ATOM 1548 O O . GLY A 1 188 ? -2.689 8.572 3.678 1.00 82.06 188 GLY A O 1
ATOM 1549 N N . PRO A 1 189 ? -4.533 7.915 4.784 1.00 87.44 189 PRO A N 1
ATOM 1550 C CA . PRO A 1 189 ? -5.274 7.637 3.566 1.00 87.44 189 PRO A CA 1
ATOM 1551 C C . PRO A 1 189 ? -5.460 8.922 2.750 1.00 87.44 189 PRO A C 1
ATOM 1553 O O . PRO A 1 189 ? -6.134 9.860 3.179 1.00 87.44 189 PRO A O 1
ATOM 1556 N N . LEU A 1 190 ? -4.895 8.952 1.544 1.00 87.19 190 LEU A N 1
ATOM 1557 C CA . LEU A 1 190 ? -5.169 10.016 0.585 1.00 87.19 190 LEU A CA 1
ATOM 1558 C C . LEU A 1 190 ? -6.596 9.884 0.062 1.00 87.19 190 LEU A C 1
ATOM 1560 O O . LEU A 1 190 ? -6.986 8.832 -0.449 1.00 87.19 190 LEU A O 1
ATOM 1564 N N . THR A 1 191 ? -7.371 10.960 0.174 1.00 87.50 191 THR A N 1
ATOM 1565 C CA . THR A 1 191 ? -8.778 10.981 -0.230 1.00 87.50 191 THR A CA 1
ATOM 1566 C C . THR A 1 191 ? -9.096 12.153 -1.149 1.00 87.50 191 THR A C 1
ATOM 1568 O O . THR A 1 191 ? -8.538 13.245 -1.046 1.00 87.50 191 THR A O 1
ATOM 1571 N N . LYS A 1 192 ? -10.027 11.926 -2.075 1.00 84.81 192 LYS A N 1
ATOM 1572 C CA . LYS A 1 192 ? -10.709 12.975 -2.832 1.00 84.81 192 LYS A CA 1
ATOM 1573 C C . LYS A 1 192 ? -11.616 13.773 -1.891 1.00 84.81 192 LYS A C 1
ATOM 1575 O O . LYS A 1 192 ? -11.964 13.325 -0.803 1.00 84.81 192 LYS A O 1
ATOM 1580 N N . ARG A 1 193 ? -12.115 14.924 -2.355 1.00 82.31 193 ARG A N 1
ATOM 1581 C CA . ARG A 1 193 ? -13.049 15.773 -1.580 1.00 82.31 193 ARG A CA 1
ATOM 1582 C C . ARG A 1 193 ? -14.327 15.056 -1.126 1.00 82.31 193 ARG A C 1
ATOM 1584 O O . ARG A 1 193 ? -14.915 15.449 -0.129 1.00 82.31 193 ARG A O 1
ATOM 1591 N N . ASN A 1 194 ? -14.768 14.034 -1.857 1.00 81.81 194 ASN A N 1
ATOM 1592 C CA . ASN A 1 194 ? -15.931 13.215 -1.505 1.00 81.81 194 ASN A CA 1
ATOM 1593 C C . ASN A 1 194 ? -15.584 12.023 -0.586 1.00 81.81 194 ASN A C 1
ATOM 1595 O O . ASN A 1 194 ? -16.452 11.208 -0.290 1.00 81.81 194 ASN A O 1
ATOM 1599 N N . GLY A 1 195 ? -14.331 11.915 -0.135 1.00 84.12 195 GLY A N 1
ATOM 1600 C CA . GLY A 1 195 ? -13.841 10.868 0.758 1.00 84.12 195 GLY A CA 1
ATOM 1601 C C . GLY A 1 195 ? -13.372 9.589 0.060 1.00 84.12 195 GLY A C 1
ATOM 1602 O O . GLY A 1 195 ? -12.865 8.702 0.737 1.00 84.12 195 GLY A O 1
ATOM 1603 N N . GLU A 1 196 ? -13.524 9.443 -1.260 1.00 89.69 196 GLU A N 1
ATOM 1604 C CA . GLU A 1 196 ? -12.985 8.300 -2.024 1.00 89.69 196 GLU A CA 1
ATOM 1605 C C . GLU A 1 196 ? -11.461 8.229 -1.935 1.00 89.69 196 GLU A C 1
ATOM 1607 O O . GLU A 1 196 ? -10.801 9.264 -2.001 1.00 89.69 196 GLU A O 1
ATOM 1612 N N . PHE A 1 197 ? -10.890 7.029 -1.831 1.00 92.31 197 PHE A N 1
ATOM 1613 C CA . PHE A 1 197 ? -9.436 6.882 -1.789 1.00 92.31 197 PHE A CA 1
ATOM 1614 C C . PHE A 1 197 ? -8.774 7.206 -3.134 1.00 92.31 197 PHE A C 1
ATOM 1616 O O . PHE A 1 197 ? -9.308 6.919 -4.208 1.00 92.31 197 PHE A O 1
ATOM 1623 N N . TYR A 1 198 ? -7.568 7.768 -3.063 1.00 88.62 198 TYR A N 1
ATOM 1624 C CA . TYR A 1 198 ? -6.633 7.820 -4.183 1.00 88.62 198 TYR A CA 1
ATOM 1625 C C . TYR A 1 198 ? -5.797 6.537 -4.228 1.00 88.62 198 TYR A C 1
ATOM 1627 O O . TYR A 1 198 ? -4.641 6.521 -3.820 1.00 88.62 198 TYR A O 1
ATOM 1635 N N . ASN A 1 199 ? -6.366 5.447 -4.744 1.00 89.69 199 ASN A N 1
ATOM 1636 C CA . ASN A 1 199 ? -5.656 4.169 -4.837 1.00 89.69 199 ASN A CA 1
ATOM 1637 C C . ASN A 1 199 ? -4.869 4.036 -6.157 1.00 89.69 199 ASN A C 1
ATOM 1639 O O . ASN A 1 199 ? -5.222 3.244 -7.035 1.00 89.69 199 ASN A O 1
ATOM 1643 N N . PHE A 1 200 ? -3.802 4.829 -6.309 1.00 89.94 200 PHE A N 1
ATOM 1644 C CA . PHE A 1 200 ? -3.035 4.882 -7.563 1.00 89.94 200 PHE A CA 1
ATOM 1645 C C . PHE A 1 200 ? -2.334 3.561 -7.918 1.00 89.94 200 PHE A C 1
ATOM 1647 O O . PHE A 1 200 ? -2.045 3.315 -9.087 1.00 89.94 200 PHE A O 1
ATOM 1654 N N . LEU A 1 201 ? -2.117 2.677 -6.939 1.00 90.31 201 LEU A N 1
ATOM 1655 C CA . LEU A 1 201 ? -1.552 1.340 -7.152 1.00 90.31 201 LEU A CA 1
ATOM 1656 C C . LEU A 1 201 ? -2.461 0.430 -7.994 1.00 90.31 201 LEU A C 1
ATOM 1658 O O . LEU A 1 201 ? -1.986 -0.572 -8.537 1.00 90.31 201 LEU A O 1
ATOM 1662 N N . LEU A 1 202 ? -3.750 0.773 -8.092 1.00 92.56 202 LEU A N 1
ATOM 1663 C CA . LEU A 1 202 ? -4.771 0.065 -8.867 1.00 92.56 202 LEU A CA 1
ATOM 1664 C C . LEU A 1 202 ? -5.243 0.842 -10.104 1.00 92.56 202 LEU A C 1
ATOM 1666 O O . LEU A 1 202 ? -6.159 0.396 -10.799 1.00 92.56 202 LEU A O 1
ATOM 1670 N N . TYR A 1 203 ? -4.676 2.017 -10.369 1.00 92.06 203 TYR A N 1
ATOM 1671 C CA . TYR A 1 203 ? -5.064 2.822 -11.521 1.00 92.06 203 TYR A CA 1
ATOM 1672 C C . TYR A 1 203 ? -4.550 2.201 -12.814 1.00 92.06 203 TYR A C 1
ATOM 1674 O O . TYR A 1 203 ? -3.437 1.681 -12.890 1.00 92.06 203 TYR A O 1
ATOM 1682 N N . SER A 1 204 ? -5.380 2.284 -13.851 1.00 90.25 204 SER A N 1
ATOM 1683 C CA . SER A 1 204 ? -4.897 2.142 -15.221 1.00 90.25 204 SER A CA 1
ATOM 1684 C C . SER A 1 204 ? -3.934 3.283 -15.561 1.00 90.25 204 SER A C 1
ATOM 1686 O O . SER A 1 204 ? -3.912 4.320 -14.896 1.00 90.25 204 SER A O 1
ATOM 1688 N N . GLU A 1 205 ? -3.151 3.113 -16.622 1.00 89.31 205 GLU A N 1
ATOM 1689 C CA . GLU A 1 205 ? -2.210 4.139 -17.082 1.00 89.31 205 GLU A CA 1
ATOM 1690 C C . GLU A 1 205 ? -2.904 5.488 -17.331 1.00 89.31 205 GLU A C 1
ATOM 1692 O O . GLU A 1 205 ? -2.447 6.523 -16.851 1.00 89.31 205 GLU A O 1
ATOM 1697 N N . SER A 1 206 ? -4.063 5.482 -17.996 1.00 91.69 206 SER A N 1
ATOM 1698 C CA . SER A 1 206 ? -4.825 6.704 -18.271 1.00 91.69 206 SER A CA 1
ATOM 1699 C C . SER A 1 206 ? -5.323 7.389 -16.996 1.00 91.69 206 SER A C 1
ATOM 1701 O O . SER A 1 206 ? -5.261 8.614 -16.890 1.00 91.69 206 SER A O 1
ATOM 1703 N N . GLU A 1 207 ? -5.778 6.618 -16.006 1.00 93.25 207 GLU A N 1
ATOM 1704 C CA . GLU A 1 207 ? -6.186 7.144 -14.702 1.00 93.25 207 GLU A CA 1
ATOM 1705 C C . GLU A 1 207 ? -5.004 7.746 -13.944 1.00 93.25 207 GLU A C 1
ATOM 1707 O O . GLU A 1 207 ? -5.136 8.834 -13.383 1.00 93.25 207 GLU A O 1
ATOM 1712 N N . LEU A 1 208 ? -3.848 7.078 -13.963 1.00 93.31 208 LEU A N 1
ATOM 1713 C CA . LEU A 1 208 ? -2.628 7.557 -13.325 1.00 93.31 208 LEU A CA 1
ATOM 1714 C C . LEU A 1 208 ? -2.170 8.891 -13.932 1.00 93.31 208 LEU A C 1
ATOM 1716 O O . LEU A 1 208 ? -1.978 9.871 -13.212 1.00 93.31 208 LEU A O 1
ATOM 1720 N N . LEU A 1 209 ? -2.078 8.969 -15.261 1.00 93.06 209 LEU A N 1
ATOM 1721 C CA . LEU A 1 209 ? -1.690 10.197 -15.963 1.00 93.06 209 LEU A CA 1
ATOM 1722 C C . LEU A 1 209 ? -2.678 11.346 -15.722 1.00 93.06 209 LEU A C 1
ATOM 1724 O O . LEU A 1 209 ? -2.277 12.512 -15.664 1.00 93.06 209 LEU A O 1
ATOM 1728 N N . ALA A 1 210 ? -3.963 11.024 -15.554 1.00 91.94 210 ALA A N 1
ATOM 1729 C CA . ALA A 1 210 ? -5.003 12.000 -15.264 1.00 91.94 210 ALA A CA 1
ATOM 1730 C C . ALA A 1 210 ? -4.957 12.533 -13.826 1.00 91.94 210 ALA A C 1
ATOM 1732 O O . ALA A 1 210 ? -5.586 13.562 -13.561 1.00 91.94 210 ALA A O 1
ATOM 1733 N N . VAL A 1 211 ? -4.292 11.853 -12.887 1.00 90.94 211 VAL A N 1
ATOM 1734 C CA . VAL A 1 211 ? -4.172 12.329 -11.502 1.00 90.94 211 VAL A CA 1
ATOM 1735 C C . VAL A 1 211 ? -2.875 13.079 -11.223 1.00 90.94 211 VAL A C 1
ATOM 1737 O O . VAL A 1 211 ? -2.890 13.952 -10.360 1.00 90.94 211 VAL A O 1
ATOM 1740 N N . ILE A 1 212 ? -1.810 12.829 -11.986 1.00 93.56 212 ILE A N 1
ATOM 1741 C CA . ILE A 1 212 ? -0.540 13.552 -11.834 1.00 93.56 212 ILE A CA 1
ATOM 1742 C C . ILE A 1 212 ? -0.738 15.069 -11.981 1.00 93.56 212 ILE A C 1
ATOM 1744 O O . ILE A 1 212 ? -1.435 15.537 -12.891 1.00 93.56 212 ILE A O 1
ATOM 1748 N N . GLY A 1 213 ? -0.120 15.831 -11.076 1.00 89.75 213 GLY A N 1
ATOM 1749 C CA . GLY A 1 213 ? -0.186 17.291 -11.017 1.00 89.75 213 GLY A CA 1
ATOM 1750 C C . GLY A 1 213 ? -1.413 17.835 -10.282 1.00 89.75 213 GLY A C 1
ATOM 1751 O O . GLY A 1 213 ? -1.597 19.051 -10.217 1.00 89.75 213 GLY A O 1
ATOM 1752 N N . LYS A 1 214 ? -2.280 16.965 -9.740 1.00 87.94 214 LYS A N 1
ATOM 1753 C CA . LYS A 1 214 ? -3.455 17.388 -8.954 1.00 87.94 214 LYS A CA 1
ATOM 1754 C C . LYS A 1 214 ? -3.167 17.543 -7.464 1.00 87.94 214 LYS A C 1
ATOM 1756 O O . LYS A 1 214 ? -3.851 18.334 -6.818 1.00 87.94 214 LYS A O 1
ATOM 1761 N N . ASP A 1 215 ? -2.213 16.786 -6.927 1.00 86.38 215 ASP A N 1
ATOM 1762 C CA . ASP A 1 215 ? -1.835 16.823 -5.514 1.00 86.38 215 ASP A CA 1
ATOM 1763 C C . ASP A 1 215 ? -0.326 16.529 -5.360 1.00 86.38 215 ASP A C 1
ATOM 1765 O O . ASP A 1 215 ? 0.119 15.452 -5.764 1.00 86.38 215 ASP A O 1
ATOM 1769 N N . PRO A 1 216 ? 0.471 17.443 -4.770 1.00 88.56 216 PRO A N 1
ATOM 1770 C CA . PRO A 1 216 ? 1.919 17.255 -4.636 1.00 88.56 216 PRO A CA 1
ATOM 1771 C C . PRO A 1 216 ? 2.334 16.037 -3.798 1.00 88.56 216 PRO A C 1
ATOM 1773 O O . PRO A 1 216 ? 3.385 15.441 -4.049 1.00 88.56 216 PRO A O 1
ATOM 1776 N N . MET A 1 217 ? 1.536 15.656 -2.794 1.00 86.00 217 MET A N 1
ATOM 1777 C CA . MET A 1 217 ? 1.816 14.472 -1.978 1.00 86.00 217 MET A CA 1
ATOM 1778 C C . MET A 1 217 ? 1.613 13.208 -2.810 1.00 86.00 217 MET A C 1
ATOM 1780 O O . MET A 1 217 ? 2.446 12.304 -2.786 1.00 86.00 217 MET A O 1
ATOM 1784 N N . MET A 1 218 ? 0.535 13.161 -3.592 1.00 88.06 218 MET A N 1
ATOM 1785 C CA . MET A 1 218 ? 0.290 12.056 -4.514 1.00 88.06 218 MET A CA 1
ATOM 1786 C C . MET A 1 218 ? 1.404 11.944 -5.563 1.00 88.06 218 MET A C 1
ATOM 1788 O O . MET A 1 218 ? 1.907 10.846 -5.778 1.00 88.06 218 MET A O 1
ATOM 1792 N N . ASP A 1 219 ? 1.843 13.057 -6.157 1.00 92.19 219 ASP A N 1
ATOM 1793 C CA . ASP A 1 219 ? 2.950 13.061 -7.124 1.00 92.19 219 ASP A CA 1
ATOM 1794 C C . ASP A 1 219 ? 4.250 12.524 -6.498 1.00 92.19 219 ASP A C 1
ATOM 1796 O O . ASP A 1 219 ? 4.953 11.715 -7.107 1.00 92.19 219 ASP A O 1
ATOM 1800 N N . THR A 1 220 ? 4.528 12.893 -5.243 1.00 91.56 220 THR A N 1
ATOM 1801 C CA . THR A 1 220 ? 5.680 12.383 -4.478 1.00 91.56 220 THR A CA 1
ATOM 1802 C C . THR A 1 220 ? 5.605 10.866 -4.274 1.00 91.56 220 THR A C 1
ATOM 1804 O O . THR A 1 220 ? 6.603 10.165 -4.463 1.00 91.56 220 THR A O 1
ATOM 1807 N N . LEU A 1 221 ? 4.430 10.337 -3.920 1.00 90.50 221 LEU A N 1
ATOM 1808 C CA . LEU A 1 221 ? 4.228 8.897 -3.726 1.00 90.50 221 LEU A CA 1
ATOM 1809 C C . LEU A 1 221 ? 4.312 8.119 -5.043 1.00 90.50 221 LEU A C 1
ATOM 1811 O O . LEU A 1 221 ? 4.953 7.068 -5.087 1.00 90.50 221 LEU A O 1
ATOM 1815 N N . ILE A 1 222 ? 3.722 8.644 -6.123 1.00 93.00 222 ILE A N 1
ATOM 1816 C CA . ILE A 1 222 ? 3.821 8.050 -7.462 1.00 93.00 222 ILE A CA 1
ATOM 1817 C C . ILE A 1 222 ? 5.294 8.001 -7.881 1.00 93.00 222 ILE A C 1
ATOM 1819 O O . ILE A 1 222 ? 5.774 6.937 -8.273 1.00 93.00 222 ILE A O 1
ATOM 1823 N N . TYR A 1 223 ? 6.037 9.105 -7.741 1.00 94.19 223 TYR A N 1
ATOM 1824 C CA . TYR A 1 223 ? 7.466 9.139 -8.055 1.00 94.19 223 TYR A CA 1
ATOM 1825 C C . TYR A 1 223 ? 8.249 8.086 -7.263 1.00 94.19 223 TYR A C 1
ATOM 1827 O O . TYR A 1 223 ? 8.976 7.288 -7.855 1.00 94.19 223 TYR A O 1
ATOM 1835 N N . GLY A 1 224 ? 8.071 8.036 -5.938 1.00 91.94 224 GLY A N 1
ATOM 1836 C CA . GLY A 1 224 ? 8.758 7.071 -5.077 1.00 91.94 224 GLY A CA 1
ATOM 1837 C C . GLY A 1 224 ? 8.476 5.618 -5.473 1.00 91.94 224 GLY A C 1
ATOM 1838 O O . GLY A 1 224 ? 9.408 4.820 -5.616 1.00 91.94 224 GLY A O 1
ATOM 1839 N N . TYR A 1 225 ? 7.206 5.290 -5.727 1.00 91.44 225 TYR A N 1
ATOM 1840 C CA . TYR A 1 225 ? 6.790 3.962 -6.177 1.00 91.44 225 TYR A CA 1
ATOM 1841 C C . TYR A 1 225 ? 7.436 3.584 -7.516 1.00 91.44 225 TYR A C 1
ATOM 1843 O O . TYR A 1 225 ? 8.068 2.529 -7.631 1.00 91.44 225 TYR A O 1
ATOM 1851 N N . PHE A 1 226 ? 7.323 4.451 -8.527 1.00 93.69 226 PHE A N 1
ATOM 1852 C CA . PHE A 1 226 ? 7.846 4.168 -9.862 1.00 93.69 226 PHE A CA 1
ATOM 1853 C C . PHE A 1 226 ? 9.371 4.177 -9.913 1.00 93.69 226 PHE A C 1
ATOM 1855 O O . PHE A 1 226 ? 9.941 3.372 -10.643 1.00 93.69 226 PHE A O 1
ATOM 1862 N N . LYS A 1 227 ? 10.053 4.979 -9.090 1.00 94.06 227 LYS A N 1
ATOM 1863 C CA . LYS A 1 227 ? 11.516 4.937 -8.967 1.00 94.06 227 LYS A CA 1
ATOM 1864 C C . LYS A 1 227 ? 12.003 3.607 -8.395 1.00 94.06 227 LYS A C 1
ATOM 1866 O O . LYS A 1 227 ? 12.921 2.999 -8.943 1.00 94.06 227 LYS A O 1
ATOM 1871 N N . LYS A 1 228 ? 11.367 3.109 -7.329 1.00 91.81 228 LYS A N 1
ATOM 1872 C CA . LYS A 1 228 ? 11.681 1.784 -6.767 1.00 91.81 228 LYS A CA 1
ATOM 1873 C C . LYS A 1 228 ? 11.415 0.680 -7.794 1.00 91.81 228 LYS A C 1
ATOM 1875 O O . LYS A 1 228 ? 12.268 -0.182 -8.005 1.00 91.81 228 LYS A O 1
ATOM 1880 N N . LYS A 1 229 ? 10.267 0.748 -8.479 1.00 91.62 229 LYS A N 1
ATOM 1881 C CA . LYS A 1 229 ? 9.888 -0.204 -9.532 1.00 91.62 229 LYS A CA 1
ATOM 1882 C C . LYS A 1 229 ? 10.854 -0.173 -10.721 1.00 91.62 229 LYS A C 1
ATOM 1884 O O . LYS A 1 229 ? 11.212 -1.236 -11.214 1.00 91.62 229 LYS A O 1
ATOM 1889 N N . TRP A 1 230 ? 11.311 1.005 -11.145 1.00 95.19 230 TRP A N 1
ATOM 1890 C CA . TRP A 1 230 ? 12.303 1.180 -12.210 1.00 95.19 230 TRP A CA 1
ATOM 1891 C C . TRP A 1 230 ? 13.579 0.405 -11.912 1.00 95.19 230 TRP A C 1
ATOM 1893 O O . TRP A 1 230 ? 13.996 -0.433 -12.707 1.00 95.19 230 TRP A O 1
ATOM 1903 N N . ILE A 1 231 ? 14.163 0.641 -10.735 1.00 94.94 231 ILE A N 1
ATOM 1904 C CA . ILE A 1 231 ? 15.404 -0.016 -10.316 1.00 94.94 231 ILE A CA 1
ATOM 1905 C C . ILE A 1 231 ? 15.215 -1.530 -10.225 1.00 94.94 231 ILE A C 1
ATOM 1907 O O . ILE A 1 231 ? 16.071 -2.275 -10.699 1.00 94.94 231 ILE A O 1
ATOM 1911 N N . GLN A 1 232 ? 14.090 -1.991 -9.672 1.00 93.62 232 GLN A N 1
ATOM 1912 C CA . GLN A 1 232 ? 13.789 -3.417 -9.571 1.00 93.62 232 GLN A CA 1
ATOM 1913 C C . GLN A 1 232 ? 13.651 -4.076 -10.951 1.00 93.62 232 GLN A C 1
ATOM 1915 O O . GLN A 1 232 ? 14.347 -5.045 -11.241 1.00 93.62 232 GLN A O 1
ATOM 1920 N N . VAL A 1 233 ? 12.804 -3.529 -11.829 1.00 95.00 233 VAL A N 1
ATOM 1921 C CA . VAL A 1 233 ? 12.589 -4.054 -13.188 1.00 95.00 233 VAL A CA 1
ATOM 1922 C C . VAL A 1 233 ? 13.894 -4.065 -13.975 1.00 95.00 233 VAL A C 1
ATOM 1924 O O . VAL A 1 233 ? 14.196 -5.061 -14.638 1.00 95.00 233 VAL A O 1
ATOM 1927 N N . LEU A 1 234 ? 14.674 -2.986 -13.886 1.00 95.56 234 LEU A N 1
ATOM 1928 C CA . LEU A 1 234 ? 15.965 -2.883 -14.546 1.00 95.56 234 LEU A CA 1
ATOM 1929 C C . LEU A 1 234 ? 16.927 -3.957 -14.036 1.00 95.56 234 LEU A C 1
ATOM 1931 O O . LEU A 1 234 ? 17.480 -4.695 -14.844 1.00 95.56 234 LEU A O 1
ATOM 1935 N N . ASN A 1 235 ? 17.100 -4.084 -12.719 1.00 95.44 235 ASN A N 1
ATOM 1936 C CA . ASN A 1 235 ? 17.996 -5.069 -12.115 1.00 95.44 235 ASN A CA 1
ATOM 1937 C C . ASN A 1 235 ? 17.608 -6.507 -12.478 1.00 95.44 235 ASN A C 1
ATOM 1939 O O . ASN A 1 235 ? 18.441 -7.263 -12.984 1.00 95.44 235 ASN A O 1
ATOM 1943 N N . ASP A 1 236 ? 16.347 -6.876 -12.264 1.00 95.81 236 ASP A N 1
ATOM 1944 C CA . ASP A 1 236 ? 15.901 -8.261 -12.386 1.00 95.81 236 ASP A CA 1
ATOM 1945 C C . ASP A 1 236 ? 16.019 -8.746 -13.840 1.00 95.81 236 ASP A C 1
ATOM 1947 O O . ASP A 1 236 ? 16.597 -9.802 -14.126 1.00 95.81 236 ASP A O 1
ATOM 1951 N N . ASN A 1 237 ? 15.557 -7.929 -14.791 1.00 96.19 237 ASN A N 1
ATOM 1952 C CA . ASN A 1 237 ? 15.590 -8.287 -16.208 1.00 96.19 237 ASN A CA 1
ATOM 1953 C C . ASN A 1 237 ? 16.987 -8.133 -16.815 1.00 96.19 237 ASN A C 1
ATOM 1955 O O . ASN A 1 237 ? 17.364 -8.940 -17.663 1.00 96.19 237 ASN A O 1
ATOM 1959 N N . HIS A 1 238 ? 17.799 -7.174 -16.358 1.00 95.06 238 HIS A N 1
ATOM 1960 C CA . HIS A 1 238 ? 19.195 -7.066 -16.792 1.00 95.06 238 HIS A CA 1
ATOM 1961 C C . HIS A 1 238 ? 20.022 -8.280 -16.369 1.00 95.06 238 HIS A C 1
ATOM 1963 O O . HIS A 1 238 ? 20.802 -8.815 -17.160 1.00 95.06 238 HIS A O 1
ATOM 1969 N N . VAL A 1 239 ? 19.847 -8.751 -15.131 1.00 96.06 239 VAL A N 1
ATOM 1970 C CA . VAL A 1 239 ? 20.505 -9.970 -14.645 1.00 96.06 239 VAL A CA 1
ATOM 1971 C C . VAL A 1 239 ? 20.078 -11.171 -15.484 1.00 96.06 239 VAL A C 1
ATOM 1973 O O . VAL A 1 239 ? 20.940 -11.927 -15.937 1.00 96.06 239 VAL A O 1
ATOM 1976 N N . ASN A 1 240 ? 18.778 -11.324 -15.745 1.00 96.94 240 ASN A N 1
ATOM 1977 C CA . ASN A 1 240 ? 18.266 -12.391 -16.601 1.00 96.94 240 ASN A CA 1
ATOM 1978 C C . ASN A 1 240 ? 18.849 -12.317 -18.018 1.00 96.94 240 ASN A C 1
ATOM 1980 O O . ASN A 1 240 ? 19.385 -13.313 -18.501 1.00 96.94 240 ASN A O 1
ATOM 1984 N N . TYR A 1 241 ? 18.841 -11.140 -18.644 1.00 95.31 241 TYR A N 1
ATOM 1985 C CA . TYR A 1 241 ? 19.425 -10.904 -19.964 1.00 95.31 241 TYR A CA 1
ATOM 1986 C C . TYR A 1 241 ? 20.899 -11.335 -20.024 1.00 95.31 241 TYR A C 1
ATOM 1988 O O . TYR A 1 241 ? 21.284 -12.139 -20.876 1.00 95.31 241 TYR A O 1
ATOM 1996 N N . ARG A 1 242 ? 21.722 -10.890 -19.064 1.00 94.75 242 ARG A N 1
ATOM 1997 C CA . ARG A 1 242 ? 23.148 -11.258 -18.987 1.00 94.75 242 ARG A CA 1
ATOM 1998 C C . ARG A 1 242 ? 23.371 -12.757 -18.813 1.00 94.75 242 ARG A C 1
ATOM 2000 O O . ARG A 1 242 ? 24.315 -13.296 -19.385 1.00 94.75 242 ARG A O 1
ATOM 2007 N N . ARG A 1 243 ? 22.543 -13.427 -18.007 1.00 96.31 243 ARG A N 1
ATOM 2008 C CA . ARG A 1 243 ? 22.623 -14.882 -17.806 1.00 96.31 243 ARG A CA 1
ATOM 2009 C C . ARG A 1 243 ? 22.283 -15.625 -19.093 1.00 96.31 243 ARG A C 1
ATOM 2011 O O . ARG A 1 243 ? 23.052 -16.488 -19.512 1.00 96.31 243 ARG A O 1
ATOM 2018 N N . ARG A 1 244 ? 21.221 -15.210 -19.789 1.00 95.69 244 ARG A N 1
ATOM 2019 C CA . ARG A 1 244 ? 20.833 -15.809 -21.072 1.00 95.69 244 ARG A CA 1
ATOM 2020 C C . ARG A 1 244 ? 21.873 -15.594 -22.172 1.00 95.69 244 ARG A C 1
ATOM 2022 O O . ARG A 1 244 ? 22.110 -16.525 -22.933 1.00 95.69 244 ARG A O 1
ATOM 2029 N N . LEU A 1 245 ? 22.563 -14.449 -22.215 1.00 93.69 245 LEU A N 1
ATOM 2030 C CA . LEU A 1 245 ? 23.705 -14.240 -23.126 1.00 93.69 245 LEU A CA 1
ATOM 2031 C C . LEU A 1 245 ? 24.845 -15.251 -22.906 1.00 93.69 245 LEU A C 1
ATOM 2033 O O . LEU A 1 245 ? 25.566 -15.576 -23.844 1.00 93.69 245 LEU A O 1
ATOM 2037 N N . LYS A 1 246 ? 25.001 -15.764 -21.681 1.00 95.00 246 LYS A N 1
ATOM 2038 C CA . LYS A 1 246 ? 25.989 -16.795 -21.322 1.00 95.00 246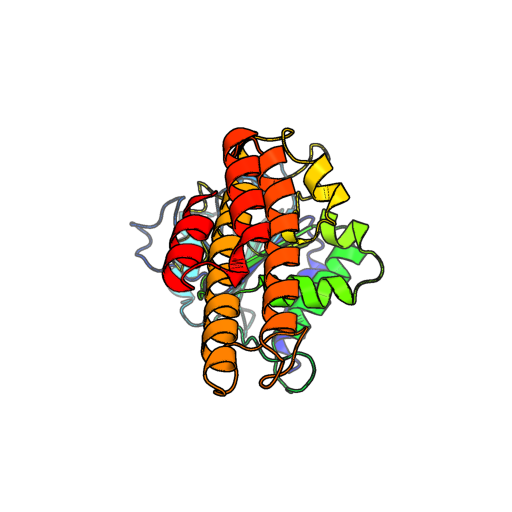 LYS A CA 1
ATOM 2039 C C . LYS A 1 246 ? 25.459 -18.227 -21.459 1.00 95.00 246 LYS A C 1
ATOM 2041 O O . LYS A 1 246 ? 26.181 -19.171 -21.155 1.00 95.00 246 LYS A O 1
ATOM 2046 N N . GLY A 1 247 ? 24.203 -18.400 -21.874 1.00 94.62 247 GLY A N 1
ATOM 2047 C CA . GLY A 1 247 ? 23.531 -19.699 -21.925 1.00 94.62 247 GLY A CA 1
ATOM 2048 C C . GLY A 1 247 ? 23.035 -20.224 -20.570 1.00 94.62 247 GLY A C 1
ATOM 2049 O O . GLY A 1 247 ? 22.549 -21.349 -20.508 1.00 94.62 247 GLY A O 1
ATOM 2050 N N . GLU A 1 248 ? 23.104 -19.431 -19.497 1.00 96.94 248 GLU A N 1
ATOM 2051 C CA . GLU A 1 248 ? 22.621 -19.794 -18.155 1.00 96.94 248 GLU A CA 1
ATOM 2052 C C . GLU A 1 248 ? 21.123 -19.502 -18.003 1.00 96.94 248 GLU A C 1
ATOM 2054 O O . GLU A 1 248 ? 20.649 -18.515 -18.557 1.00 96.94 248 GLU A O 1
ATOM 2059 N N . ASP A 1 249 ? 20.371 -20.293 -17.234 1.00 96.00 249 ASP A N 1
ATOM 2060 C CA . ASP A 1 249 ? 18.946 -20.029 -16.953 1.00 96.00 249 ASP A CA 1
ATOM 2061 C C . ASP A 1 249 ? 18.739 -18.709 -16.177 1.00 96.00 249 ASP A C 1
ATOM 2063 O O . ASP A 1 249 ? 19.614 -18.273 -15.416 1.00 96.00 249 ASP A O 1
ATOM 2067 N N . CYS A 1 250 ? 17.574 -18.074 -16.353 1.00 95.88 250 CYS A N 1
ATOM 2068 C CA . CYS A 1 250 ? 17.176 -16.866 -15.623 1.00 95.88 250 CYS A CA 1
ATOM 2069 C C . CYS A 1 250 ? 17.246 -17.066 -14.100 1.00 95.88 250 CYS A C 1
ATOM 2071 O O . CYS A 1 250 ? 16.888 -18.122 -13.582 1.00 95.88 250 CYS A O 1
ATOM 2073 N N . LEU A 1 251 ? 17.698 -16.032 -13.384 1.00 95.38 251 LEU A N 1
ATOM 2074 C CA . LEU A 1 251 ? 17.752 -16.035 -11.919 1.00 95.38 251 LEU A CA 1
ATOM 2075 C C . LEU A 1 251 ? 16.413 -15.601 -11.317 1.00 95.38 251 LEU A C 1
ATOM 2077 O O . LEU A 1 251 ? 15.925 -16.219 -10.374 1.00 95.38 251 LEU A O 1
ATOM 2081 N N . PHE A 1 252 ? 15.834 -14.534 -11.865 1.00 93.69 252 PHE A N 1
ATOM 2082 C CA . PHE A 1 252 ? 14.571 -13.973 -11.404 1.00 93.69 252 PHE A CA 1
ATOM 2083 C C . PHE A 1 252 ? 13.416 -14.526 -12.233 1.00 93.69 252 PHE A C 1
ATOM 2085 O O . PHE A 1 252 ? 13.533 -14.677 -13.451 1.00 93.69 252 PHE A O 1
ATOM 2092 N N . ARG A 1 253 ? 12.297 -14.833 -11.573 1.00 89.88 253 ARG A N 1
ATOM 2093 C CA . ARG A 1 253 ? 11.074 -15.282 -12.247 1.00 89.88 253 ARG A CA 1
ATOM 2094 C C . ARG A 1 253 ? 10.375 -14.101 -12.923 1.00 89.88 253 ARG A C 1
ATOM 2096 O O . ARG A 1 253 ? 10.421 -12.987 -12.413 1.00 89.88 253 ARG A O 1
ATOM 2103 N N . SER A 1 254 ? 9.722 -14.374 -14.046 1.00 89.31 254 SER A N 1
ATOM 2104 C CA . SER A 1 254 ? 8.895 -13.430 -14.795 1.00 89.31 254 SER A CA 1
ATOM 2105 C C . SER A 1 254 ? 7.556 -14.087 -15.104 1.00 89.31 254 SER A C 1
ATOM 2107 O O . SER A 1 254 ? 7.511 -15.282 -15.390 1.00 89.31 254 SER A O 1
ATOM 2109 N N . ASP A 1 255 ? 6.482 -13.304 -15.074 1.00 84.94 255 ASP A N 1
ATOM 2110 C CA . ASP A 1 255 ? 5.144 -13.768 -15.455 1.00 84.94 255 ASP A CA 1
ATOM 2111 C C . ASP A 1 255 ? 4.942 -13.760 -16.983 1.00 84.94 255 ASP A C 1
ATOM 2113 O O . ASP A 1 255 ? 3.949 -14.280 -17.484 1.00 84.94 255 ASP A O 1
ATOM 2117 N N . VAL A 1 256 ? 5.876 -13.162 -17.736 1.00 90.38 256 VAL A N 1
ATOM 2118 C CA . VAL A 1 256 ? 5.767 -12.953 -19.193 1.00 90.38 256 VAL A CA 1
ATOM 2119 C C . VAL A 1 256 ? 6.642 -13.917 -19.990 1.00 90.38 256 VAL A C 1
ATOM 2121 O O . VAL A 1 256 ? 6.320 -14.246 -21.130 1.00 90.38 256 VAL A O 1
ATOM 2124 N N . TYR A 1 257 ? 7.750 -14.380 -19.414 1.00 94.12 257 TYR A N 1
ATOM 2125 C CA . TYR A 1 257 ? 8.699 -15.246 -20.105 1.00 94.12 257 TYR A CA 1
ATOM 2126 C C . TYR A 1 257 ? 9.241 -16.339 -19.181 1.00 94.12 257 TYR A C 1
ATOM 2128 O O . TYR A 1 257 ? 9.378 -16.146 -17.973 1.00 94.12 257 TYR A O 1
ATOM 2136 N N . ASP A 1 258 ? 9.563 -17.496 -19.760 1.00 93.81 258 ASP A N 1
ATOM 2137 C CA . ASP A 1 258 ? 10.103 -18.632 -19.013 1.00 93.81 258 ASP A CA 1
ATOM 2138 C C . ASP A 1 258 ? 11.608 -18.492 -18.708 1.00 93.81 258 ASP A C 1
ATOM 2140 O O . ASP A 1 258 ? 12.310 -17.626 -19.231 1.00 93.81 258 ASP A O 1
ATOM 2144 N N . ALA A 1 259 ? 12.136 -19.386 -17.867 1.00 93.25 259 ALA A N 1
ATOM 2145 C CA . ALA A 1 259 ? 13.529 -19.334 -17.414 1.00 93.25 259 ALA A CA 1
ATOM 2146 C C . ALA A 1 259 ? 14.585 -19.524 -18.526 1.00 93.25 259 ALA A C 1
ATOM 2148 O O . ALA A 1 259 ? 15.775 -19.303 -18.287 1.00 93.25 259 ALA A O 1
ATOM 2149 N N . ARG A 1 260 ? 14.174 -19.951 -19.725 1.00 93.56 260 ARG A N 1
ATOM 2150 C CA . ARG A 1 260 ? 15.035 -20.225 -20.882 1.00 93.56 260 ARG A CA 1
ATOM 2151 C C . ARG A 1 260 ? 14.815 -19.258 -22.039 1.00 93.56 260 ARG A C 1
ATOM 2153 O O . ARG A 1 260 ? 15.489 -19.424 -23.063 1.00 93.56 260 ARG A O 1
ATOM 2160 N N . ALA A 1 261 ? 13.964 -18.247 -21.860 1.00 94.88 261 ALA A N 1
ATOM 2161 C CA . ALA A 1 261 ? 13.681 -17.207 -22.838 1.00 94.88 261 ALA A CA 1
ATOM 2162 C C . ALA A 1 261 ? 14.955 -16.662 -23.500 1.00 94.88 261 ALA A C 1
ATOM 2164 O O . ALA A 1 261 ? 16.033 -16.598 -22.892 1.00 94.88 261 ALA A O 1
ATOM 2165 N N . SER A 1 262 ? 14.852 -16.294 -24.776 1.00 95.75 262 SER A N 1
ATOM 2166 C CA . SER A 1 262 ? 15.980 -15.704 -25.491 1.00 95.75 262 SER A CA 1
ATOM 2167 C C . SER A 1 262 ? 16.312 -14.315 -24.928 1.00 95.75 262 SER A C 1
ATOM 2169 O O . SER A 1 262 ? 15.419 -13.612 -24.447 1.00 95.75 262 SER A O 1
ATOM 2171 N N . PRO A 1 263 ? 17.580 -13.868 -25.029 1.00 94.62 263 PRO A N 1
ATOM 2172 C CA . PRO A 1 263 ? 17.966 -12.518 -24.620 1.00 94.62 263 PRO A CA 1
ATOM 2173 C C . PRO A 1 263 ? 17.091 -11.418 -25.243 1.00 94.62 263 PRO A C 1
ATOM 2175 O O . PRO A 1 263 ? 16.750 -10.455 -24.565 1.00 94.62 263 PRO A O 1
ATOM 2178 N N . SER 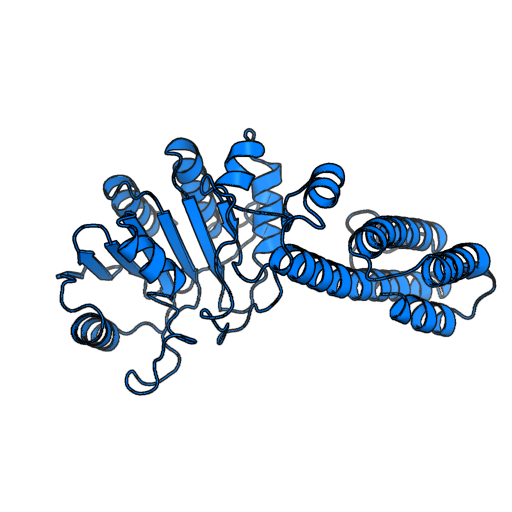A 1 264 ? 16.673 -11.587 -26.503 1.00 92.50 264 SER A N 1
ATOM 2179 C CA . SER A 1 264 ? 15.785 -10.655 -27.208 1.00 92.50 264 SER A CA 1
ATOM 2180 C C . SER A 1 264 ? 14.430 -10.468 -26.524 1.00 92.50 264 SER A C 1
ATOM 2182 O O . SER A 1 264 ? 14.010 -9.333 -26.344 1.00 92.50 264 SER A O 1
ATOM 2184 N N . ILE A 1 265 ? 13.784 -11.555 -26.090 1.00 95.19 265 ILE A N 1
ATOM 2185 C CA . ILE A 1 265 ? 12.466 -11.509 -25.433 1.00 95.19 265 ILE A CA 1
ATOM 2186 C C . ILE A 1 265 ? 12.567 -10.766 -24.098 1.00 95.19 265 ILE A C 1
ATOM 2188 O O . ILE A 1 265 ? 11.715 -9.947 -23.760 1.00 95.19 265 ILE A O 1
ATOM 2192 N N . ILE A 1 266 ? 13.636 -11.030 -23.342 1.00 95.62 266 ILE A N 1
ATOM 2193 C CA . ILE A 1 266 ? 13.876 -10.372 -22.054 1.00 95.62 266 ILE A CA 1
ATOM 2194 C C . ILE A 1 266 ? 14.103 -8.875 -22.258 1.00 95.62 266 ILE A C 1
ATOM 2196 O O . ILE A 1 266 ? 13.567 -8.066 -21.501 1.00 95.62 266 ILE A O 1
ATOM 2200 N N . MET A 1 267 ? 14.892 -8.506 -23.272 1.00 93.19 267 MET A N 1
ATOM 2201 C CA . MET A 1 267 ? 15.199 -7.108 -23.546 1.00 93.19 267 MET A CA 1
ATOM 2202 C C . MET A 1 267 ? 13.980 -6.348 -24.061 1.00 93.19 267 MET A C 1
ATOM 2204 O O . MET A 1 267 ? 13.705 -5.267 -23.560 1.00 93.19 267 MET A O 1
ATOM 2208 N N . GLU A 1 268 ? 13.201 -6.927 -24.975 1.00 93.62 268 GLU A N 1
ATOM 2209 C CA . GLU A 1 268 ? 11.946 -6.339 -25.452 1.00 93.62 268 GLU A CA 1
ATOM 2210 C C . GLU A 1 268 ? 10.985 -6.064 -24.286 1.00 93.62 268 GLU A C 1
ATOM 2212 O O . GLU A 1 268 ? 10.449 -4.963 -24.150 1.00 93.62 268 GLU A O 1
ATOM 2217 N N . TYR A 1 269 ? 10.823 -7.032 -23.378 1.00 95.25 269 TYR A N 1
ATOM 2218 C CA . TYR A 1 269 ? 10.023 -6.839 -22.173 1.00 95.25 269 TYR A CA 1
ATOM 2219 C C . TYR A 1 269 ? 10.573 -5.720 -21.276 1.00 95.25 269 TYR A C 1
ATOM 2221 O O . TYR A 1 269 ? 9.809 -4.857 -20.834 1.00 95.25 269 TYR A O 1
ATOM 2229 N N . LEU A 1 270 ? 11.887 -5.704 -21.023 1.00 95.12 270 LEU A N 1
ATOM 2230 C CA . LEU A 1 270 ? 12.537 -4.664 -20.226 1.00 95.12 270 LEU A CA 1
ATOM 2231 C C . LEU A 1 270 ? 12.314 -3.277 -20.840 1.00 95.12 270 LEU A C 1
ATOM 2233 O O . LEU A 1 270 ? 11.854 -2.377 -20.144 1.00 95.12 270 LEU A O 1
ATOM 2237 N N . GLN A 1 271 ? 12.576 -3.110 -22.136 1.00 93.56 271 GLN A N 1
ATOM 2238 C CA . GLN A 1 271 ? 12.385 -1.843 -22.843 1.00 93.56 271 GLN A CA 1
ATOM 2239 C C . GLN A 1 271 ? 10.934 -1.366 -22.746 1.00 93.56 271 GLN A C 1
ATOM 2241 O O . GLN A 1 271 ? 10.699 -0.224 -22.357 1.00 93.56 271 GLN A O 1
ATOM 2246 N N . ASN A 1 272 ? 9.963 -2.251 -22.986 1.00 94.25 272 ASN A N 1
ATOM 2247 C CA . ASN A 1 272 ? 8.542 -1.920 -22.873 1.00 94.25 272 ASN A CA 1
ATOM 2248 C C . ASN A 1 272 ? 8.167 -1.428 -21.465 1.00 94.25 272 ASN A C 1
ATOM 2250 O O . ASN A 1 272 ? 7.449 -0.438 -21.326 1.00 94.25 272 ASN A O 1
ATOM 2254 N N . GLN A 1 273 ? 8.675 -2.078 -20.413 1.00 94.69 273 GLN A N 1
ATOM 2255 C CA . GLN A 1 273 ? 8.430 -1.638 -19.037 1.00 94.69 273 GLN A CA 1
ATOM 2256 C C . GLN A 1 273 ? 9.085 -0.283 -18.731 1.00 94.69 273 GLN A C 1
ATOM 2258 O O . GLN A 1 273 ? 8.464 0.561 -18.085 1.00 94.69 273 GLN A O 1
ATOM 2263 N N . LEU A 1 274 ? 10.321 -0.055 -19.187 1.00 95.31 274 LEU A N 1
ATOM 2264 C CA . LEU A 1 274 ? 11.018 1.216 -18.973 1.00 95.31 274 LEU A CA 1
ATOM 2265 C C . LEU A 1 274 ? 10.321 2.365 -19.716 1.00 95.31 274 LEU A C 1
ATOM 2267 O O . LEU A 1 274 ? 10.083 3.409 -19.119 1.00 95.31 274 LEU A O 1
ATOM 2271 N N . VAL A 1 275 ? 9.910 2.167 -20.972 1.00 94.69 275 VAL A N 1
ATOM 2272 C CA . VAL A 1 275 ? 9.180 3.181 -21.756 1.00 94.69 275 VAL A CA 1
ATOM 2273 C C . VAL A 1 275 ? 7.890 3.606 -21.051 1.00 94.69 275 VAL A C 1
ATOM 2275 O O . VAL A 1 275 ? 7.644 4.800 -20.898 1.00 94.69 275 VAL A O 1
ATOM 2278 N N . GLN A 1 276 ? 7.101 2.655 -20.539 1.00 93.12 276 GLN A N 1
ATOM 2279 C CA . GLN A 1 276 ? 5.880 2.968 -19.784 1.00 93.12 276 GLN A CA 1
ATOM 2280 C C . GLN A 1 276 ? 6.167 3.824 -18.540 1.00 93.12 276 GLN A C 1
ATOM 2282 O O . GLN A 1 276 ? 5.433 4.762 -18.235 1.00 93.12 276 GLN A O 1
ATOM 2287 N N . MET A 1 277 ? 7.253 3.529 -17.820 1.00 95.25 277 MET A N 1
ATOM 2288 C CA . MET A 1 277 ? 7.641 4.301 -16.635 1.00 95.25 277 MET A CA 1
ATOM 2289 C C . MET A 1 277 ? 8.203 5.684 -16.990 1.00 95.25 277 MET A C 1
ATOM 2291 O O . MET A 1 277 ? 7.956 6.640 -16.259 1.00 95.25 277 MET A O 1
ATOM 2295 N N . MET A 1 278 ? 8.885 5.826 -18.129 1.00 94.88 278 MET A N 1
ATOM 2296 C CA . MET A 1 278 ? 9.376 7.120 -18.614 1.00 94.88 278 MET A CA 1
ATOM 2297 C C . MET A 1 278 ? 8.251 8.110 -18.891 1.00 94.88 278 MET A C 1
ATOM 2299 O O . MET A 1 278 ? 8.369 9.270 -18.508 1.00 94.88 278 MET A O 1
ATOM 2303 N N . VAL A 1 279 ? 7.133 7.658 -19.468 1.00 94.00 279 VAL A N 1
ATOM 2304 C CA . VAL A 1 279 ? 5.947 8.511 -19.665 1.00 94.00 279 VAL A CA 1
ATOM 2305 C C . VAL A 1 279 ? 5.467 9.090 -18.330 1.00 94.00 279 VAL A C 1
ATOM 2307 O O . VAL A 1 279 ? 5.122 10.269 -18.241 1.00 94.00 279 VAL A O 1
ATOM 2310 N N . ILE A 1 280 ? 5.496 8.284 -17.267 1.00 95.25 280 ILE A N 1
ATOM 2311 C CA . ILE A 1 280 ? 5.093 8.698 -15.919 1.00 95.25 280 ILE A CA 1
ATOM 2312 C C . ILE A 1 280 ? 6.090 9.708 -15.342 1.00 95.25 280 ILE A C 1
ATOM 2314 O O . ILE A 1 280 ? 5.667 10.752 -14.849 1.00 95.25 280 ILE A O 1
ATOM 2318 N N . PHE A 1 281 ? 7.396 9.449 -15.439 1.00 95.81 281 PHE A N 1
ATOM 2319 C CA . PHE A 1 281 ? 8.429 10.384 -14.977 1.00 95.81 281 PHE A CA 1
ATOM 2320 C C . PHE A 1 281 ? 8.379 11.724 -15.718 1.00 95.81 281 PHE A C 1
ATOM 2322 O O . PHE A 1 281 ? 8.468 12.780 -15.090 1.00 95.81 281 PHE A O 1
ATOM 2329 N N . HIS A 1 282 ? 8.173 11.701 -17.036 1.00 93.94 282 HIS A N 1
ATOM 2330 C CA . HIS A 1 282 ? 8.002 12.916 -17.830 1.00 93.94 282 HIS A CA 1
ATOM 2331 C C . HIS A 1 282 ? 6.762 13.680 -17.362 1.00 93.94 282 HIS A C 1
ATOM 2333 O O . HIS A 1 282 ? 6.810 14.885 -17.122 1.00 93.94 282 HIS A O 1
ATOM 2339 N N . ARG A 1 283 ? 5.645 12.972 -17.152 1.00 94.75 283 ARG A N 1
ATOM 2340 C CA . ARG A 1 283 ? 4.396 13.584 -16.690 1.00 94.75 283 ARG A CA 1
ATOM 2341 C C . ARG A 1 283 ? 4.513 14.196 -15.290 1.00 94.75 283 ARG A C 1
ATOM 2343 O O . ARG A 1 283 ? 3.878 15.217 -15.041 1.00 94.75 283 ARG A O 1
ATOM 2350 N N . LEU A 1 284 ? 5.317 13.599 -14.411 1.00 95.00 284 LEU A N 1
ATOM 2351 C CA . LEU A 1 284 ? 5.656 14.129 -13.083 1.00 95.00 284 LEU A CA 1
ATOM 2352 C C . LEU A 1 284 ? 6.621 15.325 -13.136 1.00 95.00 284 LEU A C 1
ATOM 2354 O O . LEU A 1 284 ? 6.839 15.971 -12.115 1.00 95.00 284 LEU A O 1
ATOM 2358 N N . GLY A 1 285 ? 7.224 15.612 -14.294 1.00 93.00 285 GLY A N 1
ATOM 2359 C CA . GLY A 1 285 ? 8.261 16.633 -14.437 1.00 93.00 285 GLY A CA 1
ATOM 2360 C C . GLY A 1 285 ? 9.590 16.256 -13.775 1.00 93.00 285 GLY A C 1
ATOM 2361 O O . GLY A 1 285 ? 10.401 17.138 -13.506 1.00 93.00 285 GLY A O 1
ATOM 2362 N N . SER A 1 286 ? 9.823 14.968 -13.487 1.00 92.44 286 SER A N 1
ATOM 2363 C CA . SER A 1 286 ? 11.076 14.496 -12.880 1.00 92.44 286 SER A CA 1
ATOM 2364 C C . SER A 1 286 ? 12.199 14.278 -13.897 1.00 92.44 286 SER A C 1
ATOM 2366 O O . SER A 1 286 ? 13.348 14.095 -13.509 1.00 92.44 286 SER A O 1
ATOM 2368 N N . ILE A 1 287 ? 11.870 14.292 -15.188 1.00 93.31 287 ILE A N 1
ATOM 2369 C CA . ILE A 1 287 ? 12.811 14.237 -16.309 1.00 93.31 287 ILE A CA 1
ATOM 2370 C C . ILE A 1 287 ? 12.437 15.310 -17.332 1.00 93.31 287 ILE A C 1
ATOM 2372 O O . ILE A 1 287 ? 11.263 15.652 -17.480 1.00 93.31 287 ILE A O 1
ATOM 2376 N N . ASP A 1 288 ? 13.437 15.832 -18.033 1.00 92.12 288 ASP A N 1
ATOM 2377 C CA . ASP A 1 288 ? 13.262 16.785 -19.125 1.00 92.12 288 ASP A CA 1
ATOM 2378 C C . ASP A 1 288 ? 13.439 16.112 -20.499 1.00 92.12 288 ASP A C 1
ATOM 2380 O O . ASP A 1 288 ? 13.797 14.935 -20.612 1.00 92.12 288 ASP A O 1
ATOM 2384 N N . GLU A 1 289 ? 13.213 16.874 -21.572 1.00 92.50 289 GLU A N 1
ATOM 2385 C CA . GLU A 1 289 ? 13.388 16.387 -22.947 1.00 92.50 289 GLU A CA 1
ATOM 2386 C C . GLU A 1 289 ? 14.824 15.922 -23.246 1.00 92.50 289 GLU A C 1
ATOM 2388 O O . GLU A 1 289 ? 15.039 15.097 -24.136 1.00 92.50 289 GLU A O 1
ATOM 2393 N N . ALA A 1 290 ? 15.829 16.463 -22.549 1.00 92.94 290 ALA A N 1
ATOM 2394 C CA . ALA A 1 290 ? 17.219 16.069 -22.747 1.00 92.94 290 ALA A CA 1
ATOM 2395 C C . ALA A 1 290 ? 17.472 14.670 -22.167 1.00 92.94 290 ALA A C 1
ATOM 2397 O O . ALA A 1 290 ? 18.052 13.825 -22.850 1.00 92.94 290 ALA A O 1
ATOM 2398 N N . LYS A 1 291 ? 16.972 14.403 -20.956 1.00 93.50 291 LYS A N 1
ATOM 2399 C CA . LYS A 1 291 ? 16.993 13.082 -20.315 1.00 93.50 291 LYS A CA 1
ATOM 2400 C C . LYS A 1 291 ? 16.189 12.046 -21.088 1.00 93.50 291 LYS A C 1
ATOM 2402 O O . LYS A 1 291 ? 16.614 10.900 -21.201 1.00 93.50 291 LYS A O 1
ATOM 2407 N N . GLU A 1 292 ? 15.066 12.442 -21.671 1.00 92.88 292 GLU A N 1
ATOM 2408 C CA . GLU A 1 292 ? 14.277 11.560 -22.531 1.00 92.88 292 GLU A CA 1
ATOM 2409 C C . GLU A 1 292 ? 15.028 11.186 -23.820 1.00 92.88 292 GLU A C 1
ATOM 2411 O O . GLU A 1 292 ? 15.061 10.017 -24.204 1.00 92.88 292 GLU A O 1
ATOM 2416 N N . LYS A 1 293 ? 15.711 12.146 -24.458 1.00 93.25 293 LYS A N 1
ATOM 2417 C CA . LYS A 1 293 ? 16.587 11.867 -25.610 1.00 93.25 293 LYS A CA 1
ATOM 2418 C C . LYS A 1 293 ? 17.757 10.957 -25.239 1.00 93.25 293 LYS A C 1
ATOM 2420 O O . LYS A 1 293 ? 18.075 10.051 -26.005 1.00 93.25 293 LYS A O 1
ATOM 2425 N N . GLU A 1 294 ? 18.380 11.183 -24.081 1.00 93.88 294 GLU A N 1
ATOM 2426 C CA . GLU A 1 294 ? 19.437 10.317 -23.543 1.00 93.88 294 GLU A CA 1
ATOM 2427 C C . GLU A 1 294 ? 18.928 8.879 -23.368 1.00 93.88 294 GLU A C 1
ATOM 2429 O O . GLU A 1 294 ? 19.563 7.934 -23.834 1.00 93.88 294 GLU A O 1
ATOM 2434 N N . PHE A 1 295 ? 17.748 8.714 -22.769 1.00 94.44 295 PHE A N 1
ATOM 2435 C CA . PHE A 1 295 ? 17.115 7.412 -22.598 1.00 94.44 295 PHE A CA 1
ATOM 2436 C C . PHE A 1 295 ? 16.815 6.718 -23.933 1.00 94.44 295 PHE A C 1
ATOM 2438 O O . PHE A 1 295 ? 17.169 5.554 -24.101 1.00 94.44 295 PHE A O 1
ATOM 2445 N N . ASN A 1 296 ? 16.228 7.422 -24.903 1.00 92.81 296 ASN A N 1
ATOM 2446 C CA . ASN A 1 296 ? 15.926 6.839 -26.213 1.00 92.81 296 ASN A CA 1
ATOM 2447 C C . ASN A 1 296 ? 17.203 6.382 -26.940 1.00 92.81 296 ASN A C 1
ATOM 2449 O O . ASN A 1 296 ? 17.234 5.286 -27.491 1.00 92.81 296 ASN A O 1
ATOM 2453 N N . ALA A 1 297 ? 18.297 7.146 -26.847 1.00 92.00 297 ALA A N 1
ATOM 2454 C CA . ALA A 1 297 ? 19.588 6.732 -27.398 1.00 92.00 297 ALA A CA 1
ATOM 2455 C C . ALA A 1 297 ? 20.151 5.465 -26.719 1.00 92.00 297 ALA A C 1
ATOM 2457 O O . ALA A 1 297 ? 20.742 4.615 -27.389 1.00 92.00 297 ALA A O 1
ATOM 2458 N N . LEU A 1 298 ? 19.954 5.312 -25.402 1.00 92.19 298 LEU A N 1
ATOM 2459 C CA . LEU A 1 298 ? 20.310 4.086 -24.676 1.00 92.19 298 LEU A CA 1
ATOM 2460 C C . LEU A 1 298 ? 19.462 2.890 -25.126 1.00 92.19 298 LEU A C 1
ATOM 2462 O O . LEU A 1 298 ? 19.979 1.772 -25.186 1.00 92.19 298 LEU A O 1
ATOM 2466 N N . LEU A 1 299 ? 18.178 3.100 -25.426 1.00 90.56 299 LEU A N 1
ATOM 2467 C CA . LEU A 1 299 ? 17.301 2.042 -25.922 1.00 90.56 299 LEU A CA 1
ATOM 2468 C C . LEU A 1 299 ? 17.687 1.594 -27.332 1.00 90.56 299 LEU A C 1
ATOM 2470 O O . LEU A 1 299 ? 17.855 0.396 -27.545 1.00 90.56 299 LEU A O 1
ATOM 2474 N N . ASP A 1 300 ? 17.868 2.532 -28.259 1.00 86.56 300 ASP A N 1
ATOM 2475 C CA . ASP A 1 300 ? 18.161 2.236 -29.666 1.00 86.56 300 ASP A CA 1
ATOM 2476 C C . ASP A 1 300 ? 19.540 1.585 -29.840 1.00 86.56 300 ASP A C 1
ATOM 2478 O O . ASP A 1 300 ? 19.726 0.691 -30.665 1.00 86.56 300 ASP A O 1
ATOM 2482 N N . GLY A 1 301 ? 20.515 2.008 -29.031 1.00 81.75 301 GLY A N 1
ATOM 2483 C CA . GLY A 1 301 ? 21.898 1.548 -29.122 1.00 81.75 301 GLY A CA 1
ATOM 2484 C C . GLY A 1 301 ? 22.226 0.293 -28.315 1.00 81.75 301 GLY A C 1
ATOM 2485 O O . GLY A 1 301 ? 23.372 -0.143 -28.355 1.00 81.75 301 GLY A O 1
ATOM 2486 N N . PHE A 1 302 ? 21.290 -0.299 -27.561 1.00 82.12 302 PHE A N 1
ATOM 2487 C CA . PHE A 1 302 ? 21.627 -1.264 -26.499 1.00 82.12 302 PHE A CA 1
ATOM 2488 C C . PHE A 1 302 ? 22.514 -2.440 -26.954 1.00 82.12 302 PHE A C 1
ATOM 2490 O O . PHE A 1 302 ? 23.339 -2.922 -26.177 1.00 82.12 302 PHE A O 1
ATOM 2497 N N . ALA A 1 303 ? 22.343 -2.912 -28.195 1.00 82.38 303 ALA A N 1
ATOM 2498 C CA . ALA A 1 303 ? 23.070 -4.057 -28.745 1.00 82.38 303 ALA A CA 1
ATOM 2499 C C . ALA A 1 303 ? 24.576 -3.788 -28.903 1.00 82.38 303 ALA A C 1
ATOM 2501 O O . ALA A 1 303 ? 25.377 -4.721 -28.911 1.00 82.38 303 ALA A O 1
ATOM 2502 N N . GLU A 1 304 ? 24.956 -2.516 -29.010 1.00 83.94 304 GLU A N 1
ATOM 2503 C CA . GLU A 1 304 ? 26.333 -2.059 -29.197 1.00 83.94 304 GLU A CA 1
ATOM 2504 C C . GLU A 1 304 ? 27.000 -1.657 -27.871 1.00 83.94 304 GLU A C 1
ATOM 2506 O O . GLU A 1 304 ? 28.203 -1.392 -27.823 1.00 83.94 304 GLU A O 1
ATOM 2511 N N . TRP A 1 305 ? 26.236 -1.612 -26.776 1.00 85.38 305 TRP A N 1
ATOM 2512 C CA . TRP A 1 305 ? 26.731 -1.194 -25.470 1.00 85.38 305 TRP A CA 1
ATOM 2513 C C . TRP A 1 305 ? 27.302 -2.360 -24.665 1.00 85.38 305 TRP A C 1
ATOM 2515 O O . TRP A 1 305 ? 26.784 -3.477 -24.658 1.00 85.38 305 TRP A O 1
ATOM 2525 N N . ASP A 1 306 ? 28.330 -2.061 -23.866 1.00 90.94 306 ASP A N 1
ATOM 2526 C CA . ASP A 1 306 ? 28.667 -2.931 -22.743 1.00 90.94 306 ASP A CA 1
ATOM 2527 C C . ASP A 1 306 ? 27.466 -3.010 -21.793 1.00 90.94 306 ASP A C 1
ATOM 2529 O O . ASP A 1 306 ? 26.942 -1.992 -21.331 1.00 90.94 306 ASP A O 1
ATOM 2533 N N . VAL A 1 307 ? 27.052 -4.234 -21.476 1.00 89.81 307 VAL A N 1
ATOM 2534 C CA . VAL A 1 307 ? 25.831 -4.489 -20.709 1.00 89.81 307 VAL A CA 1
ATOM 2535 C C . VAL A 1 307 ? 25.857 -3.839 -19.324 1.00 89.81 307 VAL A C 1
ATOM 2537 O O . VAL A 1 307 ? 24.815 -3.395 -18.849 1.00 89.81 307 VAL A O 1
ATOM 2540 N N . TYR A 1 308 ? 27.011 -3.746 -18.659 1.00 90.94 308 TYR A N 1
ATOM 2541 C CA . TYR A 1 308 ? 27.108 -3.133 -17.330 1.00 90.94 308 TYR A CA 1
ATOM 2542 C C . TYR A 1 308 ? 27.080 -1.608 -17.411 1.00 90.94 308 TYR A C 1
ATOM 2544 O O . TYR A 1 308 ? 26.455 -0.955 -16.569 1.00 90.94 308 TYR A O 1
ATOM 2552 N N . LYS 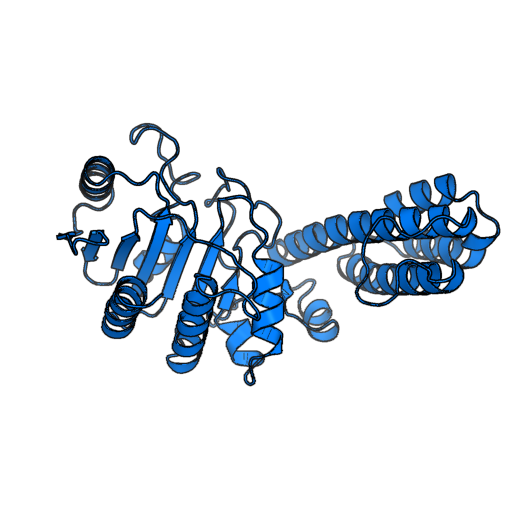A 1 309 ? 27.716 -1.035 -18.438 1.00 92.19 309 LYS A N 1
ATOM 2553 C CA . LYS A 1 309 ? 27.635 0.404 -18.717 1.00 92.19 309 LYS A CA 1
ATOM 2554 C C . LYS A 1 309 ? 26.214 0.828 -19.070 1.00 92.19 309 LYS A C 1
ATOM 2556 O O . LYS A 1 309 ? 25.745 1.817 -18.517 1.00 92.19 309 LYS A O 1
ATOM 2561 N N . TRP A 1 310 ? 25.518 0.055 -19.906 1.00 93.81 310 TRP A N 1
ATOM 2562 C CA . TRP A 1 310 ? 24.117 0.308 -20.252 1.00 93.81 310 TRP A CA 1
ATOM 2563 C C . TRP A 1 310 ? 23.223 0.321 -19.010 1.00 93.81 310 TRP A C 1
ATOM 2565 O O . TRP A 1 310 ? 22.466 1.268 -18.806 1.00 93.81 310 TRP A O 1
ATOM 2575 N N . TYR A 1 311 ? 23.370 -0.677 -18.130 1.00 92.94 311 TYR A N 1
ATOM 2576 C CA . TYR A 1 311 ? 22.642 -0.727 -16.859 1.00 92.94 311 TYR A CA 1
ATOM 2577 C C . TYR A 1 311 ? 22.910 0.512 -16.002 1.00 92.94 311 TYR A C 1
ATOM 2579 O O . TYR A 1 311 ? 21.978 1.143 -15.514 1.00 92.94 311 TYR A O 1
ATOM 2587 N N . SER A 1 312 ? 24.184 0.876 -15.847 1.00 93.00 312 SER A N 1
ATOM 2588 C CA . SER A 1 312 ? 24.592 1.981 -14.978 1.00 93.00 312 SER A CA 1
ATOM 2589 C C . SER A 1 312 ? 24.075 3.328 -15.487 1.00 93.00 312 SER A C 1
ATOM 2591 O O . SER A 1 312 ? 23.627 4.140 -14.684 1.00 93.00 312 SER A O 1
ATOM 2593 N N . ALA A 1 313 ? 24.096 3.548 -16.805 1.00 93.12 313 ALA A N 1
ATOM 2594 C CA . ALA A 1 313 ? 23.545 4.747 -17.434 1.00 93.12 313 ALA A CA 1
ATOM 2595 C C . ALA A 1 313 ? 22.012 4.795 -17.313 1.00 93.12 313 ALA A C 1
ATOM 2597 O O . ALA A 1 313 ? 21.453 5.786 -16.852 1.00 93.12 313 ALA A O 1
ATOM 2598 N N . THR A 1 314 ? 21.332 3.688 -17.627 1.00 93.19 314 THR A N 1
ATOM 2599 C CA . THR A 1 314 ? 19.863 3.592 -17.567 1.00 93.19 314 THR A CA 1
ATOM 2600 C C . THR A 1 314 ? 19.333 3.763 -16.138 1.00 93.19 314 THR A C 1
ATOM 2602 O O . THR A 1 314 ? 18.297 4.386 -15.919 1.00 93.19 314 THR A O 1
ATOM 2605 N N . ALA A 1 315 ? 20.058 3.265 -15.133 1.00 92.69 315 ALA A N 1
ATOM 2606 C CA . ALA A 1 315 ? 19.688 3.406 -13.725 1.00 92.69 315 ALA A CA 1
ATOM 2607 C C . ALA A 1 315 ? 19.694 4.864 -13.225 1.00 92.69 315 ALA A C 1
ATOM 2609 O O . ALA A 1 315 ? 19.059 5.148 -12.213 1.00 92.69 315 ALA A O 1
ATOM 2610 N N . GLN A 1 316 ? 20.399 5.772 -13.910 1.00 91.94 316 GLN A N 1
ATOM 2611 C CA . GLN A 1 316 ? 20.549 7.182 -13.526 1.00 91.94 316 GLN A CA 1
ATOM 2612 C C . GLN A 1 316 ? 19.569 8.127 -14.237 1.00 91.94 316 GLN A C 1
ATOM 2614 O O . GLN A 1 316 ? 19.681 9.342 -14.073 1.00 91.94 316 GLN A O 1
ATOM 2619 N N . ILE A 1 317 ? 18.649 7.604 -15.056 1.00 92.62 317 ILE A N 1
ATOM 2620 C CA . ILE A 1 317 ? 17.703 8.447 -15.798 1.00 92.62 317 ILE A CA 1
ATOM 2621 C C . ILE A 1 317 ? 16.683 9.131 -14.860 1.00 92.62 317 ILE A C 1
ATOM 2623 O O . ILE A 1 317 ? 16.594 10.357 -14.942 1.00 92.62 317 ILE A O 1
ATOM 2627 N N . PRO A 1 318 ? 15.955 8.420 -13.969 1.00 87.12 318 PRO A N 1
ATOM 2628 C CA . PRO A 1 318 ? 14.962 9.022 -13.064 1.00 87.12 318 PRO A CA 1
ATOM 2629 C C . PRO A 1 318 ? 15.514 9.414 -11.679 1.00 87.12 318 PRO A C 1
ATOM 2631 O O . PRO A 1 318 ? 14.966 10.353 -11.052 1.00 87.12 318 PRO A O 1
#

Sequence (318 aa):
MQSHLSEILQQWVSANKQYTYVGIGSAINCSLEQLNEKNDQIVPVFIRNLLAEKKSVFSIHFDPFFKVDVMKEYFKERHPMMEFKDLGFAWLFFFVGHTVLICPKAFEHKQIDHDVGSDDLFLLELIRHSIASESKMILQEYTGFDTICILKKVFAEFNDKRRFKENILFDISYGADCGCQTDLTRYGPLTKRNGEFYNFLLYSESELLAVIGKDPMMDTLIYGYFKKKWIQVLNDNHVNYRRRLKGEDCLFRSDVYDARASPSIIMEYLQNQLVQMMVIFHRLGSIDEAKEKEFNALLDGFAEWDVYKWYSATAQIP

Radius of gyration: 22.58 Å; chains: 1; bounding box: 52×42×61 Å

Secondary structure (DSSP, 8-state):
--SHHHHHHHHHHHH--SEEEEEES----S-TTT--TTT--SS-HHHHHHHHTT--EEEEEE-TT--HHHHHHHHHHH-TT-EEEE-SSSEEEEETTEEEEEE-S------TTT-TT-THHHHHHHHHHHHHTT-EEEEEE-SS--THHHHHHHHHH-S-HHHHHHHEEE-TTTTS--STT--TTT----B-TTS-B--GGG--HHHHHHHTTS-HHHHHHHHHHHHHHHHHHHHHHHHHHHHHHTTPPPSS--SSS-TT--HHHHHHHHHHHHHHHHHHHHHTTSS-HHHHHHHHHHHHTGGGS-HHHHHHHHTT--

Foldseek 3Di:
DDDVLVVVVVVVVVQLFQEEEEEAQLDQPDDLVPDDQFNNSQCHPQNVVCVVVVGAYEYEYEALPDDPVSVVVNCCVPPVQWDWDDPVQWIWTDDVRYIYIGGNHHQDDDDPPDDDPHCLVSVLVVLVVCLVSVHAYEYAYAPLDDCLVVLQVSCVPDPCNPSSQFGYYYHQLLPVDNHNRGGSVLGDFDADPVRGGPNLSSDDLVRLLVCAPVDPVSLVSLCSVLLVVLLVLLVQLLQLLVCLVVVHFRPDDDPQDHRNDHSVVSLVVSLVSLVSSVVSCVSSVVADPVLVVQLVCLSVCVVVDDSVVSSVSSNPSD